Protein AF-0000000084342028 (afdb_homodimer)

Sequence (292 aa):
MRRVVVAVDGSGKSYVFSDEKIPETGLLFRADPERIRAWLDAIDPADVYRPAQPPEGGALWYLSELPPGKGMTATSVADGMDERGFHVTKTTDFIYILSGRVLLDLDRDTVELAAGDAVVLQAANHAWRNPTTEPARFLDLLMSNAMRRVVVAVDGSGKSYVFSDEKIPETGLLFRADPERIRAWLDAIDPADVYRPAQPPEGGALWYLSELPPGKGMTATSVADGMDERGFHVTKTTDFIYILSGRVLLDLDRDTVELAAGDAVVLQAANHAWRNPTTEPARFLDLLMSNA

Structure (mmCIF, N/CA/C/O backbone):
data_AF-0000000084342028-model_v1
#
loop_
_entity.id
_entity.type
_entity.pdbx_description
1 polymer 'Cupin domain-containing protein'
#
loop_
_atom_site.group_PDB
_atom_site.id
_atom_site.type_symbol
_atom_site.label_atom_id
_atom_site.label_alt_id
_atom_site.label_comp_id
_atom_site.label_asym_id
_atom_site.label_entity_id
_atom_site.label_seq_id
_atom_site.pdbx_PDB_ins_code
_atom_site.Cartn_x
_atom_site.Cartn_y
_atom_site.Cartn_z
_atom_site.occupancy
_atom_site.B_iso_or_equiv
_atom_site.auth_seq_id
_atom_site.auth_comp_id
_atom_site.auth_asym_id
_atom_site.auth_atom_id
_atom_site.pdbx_PDB_model_num
ATOM 1 N N . MET A 1 1 ? 9.25 8.984 -11.5 1 97.56 1 MET A N 1
ATOM 2 C CA . MET A 1 1 ? 8.109 9.578 -10.797 1 97.56 1 MET A CA 1
ATOM 3 C C . MET A 1 1 ? 8.578 10.367 -9.578 1 97.56 1 MET A C 1
ATOM 5 O O . MET A 1 1 ? 9.75 10.312 -9.211 1 97.56 1 MET A O 1
ATOM 9 N N . ARG A 1 2 ? 7.66 11.141 -9 1 98.81 2 ARG A N 1
ATOM 10 C CA . ARG A 1 2 ? 7.977 11.922 -7.805 1 98.81 2 ARG A CA 1
ATOM 11 C C . ARG A 1 2 ? 7.664 11.141 -6.535 1 98.81 2 ARG A C 1
ATOM 13 O O . ARG A 1 2 ? 6.59 10.547 -6.414 1 98.81 2 ARG A O 1
ATOM 20 N N . ARG A 1 3 ? 8.586 11.086 -5.59 1 98.88 3 ARG A N 1
ATOM 21 C CA . ARG A 1 3 ? 8.359 10.531 -4.258 1 98.88 3 ARG A CA 1
ATOM 22 C C . ARG A 1 3 ? 8.672 11.555 -3.178 1 98.88 3 ARG A C 1
ATOM 24 O O . ARG A 1 3 ? 9.734 12.188 -3.201 1 98.88 3 ARG A O 1
ATOM 31 N N . VAL A 1 4 ? 7.82 11.688 -2.26 1 98.94 4 VAL A N 1
ATOM 32 C CA . VAL A 1 4 ? 8 12.523 -1.075 1 98.94 4 VAL A CA 1
ATOM 33 C C . VAL A 1 4 ? 8.039 11.641 0.172 1 98.94 4 VAL A C 1
ATOM 35 O O . VAL A 1 4 ? 7.152 10.812 0.387 1 98.94 4 VAL A O 1
ATOM 38 N N . VAL A 1 5 ? 9.102 11.797 0.955 1 98.44 5 VAL A N 1
ATOM 39 C CA . VAL A 1 5 ? 9.203 11.109 2.236 1 98.44 5 VAL A CA 1
ATOM 40 C C . VAL A 1 5 ? 9.109 12.117 3.377 1 98.44 5 VAL A C 1
ATOM 42 O O . VAL A 1 5 ? 9.844 13.109 3.393 1 98.44 5 VAL A O 1
ATOM 45 N N . VAL A 1 6 ? 8.195 11.828 4.266 1 98 6 VAL A N 1
ATOM 46 C CA . VAL A 1 6 ? 7.949 12.711 5.402 1 98 6 VAL A CA 1
ATOM 47 C C . VAL A 1 6 ? 8.461 12.055 6.684 1 98 6 VAL A C 1
ATOM 49 O O . VAL A 1 6 ? 8.258 10.859 6.898 1 98 6 VAL A O 1
ATOM 52 N N . ALA A 1 7 ? 9.172 12.82 7.449 1 95.38 7 ALA A N 1
ATOM 53 C CA . ALA A 1 7 ? 9.672 12.367 8.742 1 95.38 7 ALA A CA 1
ATOM 54 C C . ALA A 1 7 ? 9.336 13.375 9.844 1 95.38 7 ALA A C 1
ATOM 56 O O . ALA A 1 7 ? 8.57 14.312 9.625 1 95.38 7 ALA A O 1
ATOM 57 N N . VAL A 1 8 ? 9.781 13.055 11.031 1 95 8 VAL A N 1
ATOM 58 C CA . VAL A 1 8 ? 9.594 13.922 12.195 1 95 8 VAL A CA 1
ATOM 59 C C . VAL A 1 8 ? 10.945 14.398 12.711 1 95 8 VAL A C 1
ATOM 61 O O . VAL A 1 8 ? 11.898 13.625 12.797 1 95 8 VAL A O 1
ATOM 64 N N . ASP A 1 9 ? 11.039 15.703 13.07 1 92.88 9 ASP A N 1
ATOM 65 C CA . ASP A 1 9 ? 12.328 16.234 13.516 1 92.88 9 ASP A CA 1
ATOM 66 C C . ASP A 1 9 ? 12.492 16.094 15.023 1 92.88 9 ASP A C 1
ATOM 68 O O . ASP A 1 9 ? 11.656 15.461 15.688 1 92.88 9 ASP A O 1
ATOM 72 N N . GLY A 1 10 ? 13.602 16.562 15.578 1 89.88 10 GLY A N 1
ATOM 73 C CA . GLY A 1 10 ? 13.938 16.391 16.984 1 89.88 10 GLY A CA 1
ATOM 74 C C . GLY A 1 10 ? 12.922 17.031 17.906 1 89.88 10 GLY A C 1
ATOM 75 O O . GLY A 1 10 ? 12.867 16.703 19.094 1 89.88 10 GLY A O 1
ATOM 76 N N . SER A 1 11 ? 12.055 17.938 17.453 1 92.38 11 SER A N 1
ATOM 77 C CA . SER A 1 11 ? 11.039 18.625 18.25 1 92.38 11 SER A CA 1
ATOM 78 C C . SER A 1 11 ? 9.672 17.984 18.062 1 92.38 11 SER A C 1
ATOM 80 O O . SER A 1 11 ? 8.664 18.5 18.547 1 92.38 11 SER A O 1
ATOM 82 N N . GLY A 1 12 ? 9.594 16.891 17.25 1 91.62 12 GLY A N 1
ATOM 83 C CA . GLY A 1 12 ? 8.344 16.172 17.031 1 91.62 12 GLY A CA 1
ATOM 84 C C . GLY A 1 12 ? 7.504 16.75 15.914 1 91.62 12 GLY A C 1
ATOM 85 O O . GLY A 1 12 ? 6.309 16.469 15.812 1 91.62 12 GLY A O 1
ATOM 86 N N . LYS A 1 13 ? 8.141 17.609 15.109 1 95.5 13 LYS A N 1
ATOM 87 C CA . LYS A 1 13 ? 7.406 18.281 14.039 1 95.5 13 LYS A CA 1
ATOM 88 C C . LYS A 1 13 ? 7.621 17.562 12.703 1 95.5 13 LYS A C 1
ATOM 90 O O . LYS A 1 13 ? 8.758 17.266 12.328 1 95.5 13 LYS A O 1
ATOM 95 N N . SER A 1 14 ? 6.488 17.25 11.992 1 97.25 14 SER A N 1
ATOM 96 C CA . SER A 1 14 ? 6.574 16.594 10.688 1 97.25 14 SER A CA 1
ATOM 97 C C . SER A 1 14 ? 7.129 17.562 9.633 1 97.25 14 SER A C 1
ATOM 99 O O . SER A 1 14 ? 6.828 18.75 9.656 1 97.25 14 SER A O 1
ATOM 101 N N . TYR A 1 15 ? 7.941 16.984 8.719 1 97.62 15 TYR A N 1
ATOM 102 C CA . TYR A 1 15 ? 8.562 17.766 7.656 1 97.62 15 TYR A CA 1
ATOM 103 C C . TYR A 1 15 ? 8.914 16.891 6.461 1 97.62 15 TYR A C 1
ATOM 105 O O . TYR A 1 15 ? 8.922 15.664 6.559 1 97.62 15 TYR A O 1
ATOM 113 N N . VAL A 1 16 ? 9.172 17.531 5.301 1 98.62 16 VAL A N 1
ATOM 114 C CA . VAL A 1 16 ? 9.609 16.812 4.109 1 98.62 16 VAL A CA 1
ATOM 115 C C . VAL A 1 16 ? 11.07 16.406 4.266 1 98.62 16 VAL A C 1
ATOM 117 O O . VAL A 1 16 ? 11.977 17.25 4.207 1 98.62 16 VAL A O 1
ATOM 120 N N . PHE A 1 17 ? 11.32 15.172 4.492 1 97.31 17 PHE A N 1
ATOM 121 C CA . PHE A 1 17 ? 12.664 14.633 4.621 1 97.31 17 PHE A CA 1
ATOM 122 C C . PHE A 1 17 ? 13.336 14.516 3.258 1 97.31 17 PHE A C 1
ATOM 124 O O . PHE A 1 17 ? 14.523 14.812 3.115 1 97.31 17 PHE A O 1
ATOM 131 N N . SER A 1 18 ? 12.617 14.117 2.268 1 98.25 18 SER A N 1
ATOM 132 C CA . SER A 1 18 ? 13.086 14.055 0.888 1 98.25 18 SER A CA 1
ATOM 133 C C . SER A 1 18 ? 11.945 14.289 -0.098 1 98.25 18 SER A C 1
ATOM 135 O O . SER A 1 18 ? 10.805 13.891 0.155 1 98.25 18 SER A O 1
ATOM 137 N N . ASP A 1 19 ? 12.148 14.922 -1.121 1 98.69 19 ASP A N 1
ATOM 138 C CA . ASP A 1 19 ? 11.297 15.172 -2.279 1 98.69 19 ASP A CA 1
ATOM 139 C C . ASP A 1 19 ? 12.086 15.039 -3.58 1 98.69 19 ASP A C 1
ATOM 141 O O . ASP A 1 19 ? 12.789 15.969 -3.98 1 98.69 19 ASP A O 1
ATOM 145 N N . GLU A 1 20 ? 11.938 13.875 -4.254 1 98.5 20 GLU A N 1
ATOM 146 C CA . GLU A 1 20 ? 12.875 13.594 -5.34 1 98.5 20 GLU A CA 1
ATOM 147 C C . GLU A 1 20 ? 12.188 12.844 -6.477 1 98.5 20 GLU A C 1
ATOM 149 O O . GLU A 1 20 ? 11.141 12.227 -6.277 1 98.5 20 GLU A O 1
ATOM 154 N N . LYS A 1 21 ? 12.836 12.977 -7.676 1 98.38 21 LYS A N 1
ATOM 155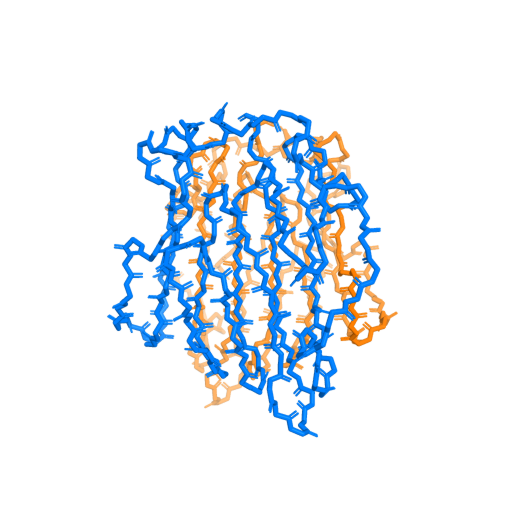 C CA . LYS A 1 21 ? 12.453 12.133 -8.805 1 98.38 21 LYS A CA 1
ATOM 156 C C . LYS A 1 21 ? 13.125 10.766 -8.711 1 98.38 21 LYS A C 1
ATOM 158 O O . LYS A 1 21 ? 14.328 10.672 -8.469 1 98.38 21 LYS A O 1
ATOM 163 N N . ILE A 1 22 ? 12.32 9.766 -8.828 1 98.38 22 ILE A N 1
ATOM 164 C CA . ILE A 1 22 ? 12.82 8.391 -8.867 1 98.38 22 ILE A CA 1
ATOM 165 C C . ILE A 1 22 ? 12.367 7.719 -10.156 1 98.38 22 ILE A C 1
ATOM 167 O O . ILE A 1 22 ? 11.609 8.297 -10.938 1 98.38 22 ILE A O 1
ATOM 171 N N . PRO A 1 23 ? 12.938 6.555 -10.461 1 98 23 PRO A N 1
ATOM 172 C CA . PRO A 1 23 ? 12.461 5.863 -11.664 1 98 23 PRO A CA 1
ATOM 173 C C . PRO A 1 23 ? 10.953 5.648 -11.664 1 98 23 PRO A C 1
ATOM 175 O O . PRO A 1 23 ? 10.344 5.508 -10.602 1 98 23 PRO A O 1
ATOM 178 N N . GLU A 1 24 ? 10.352 5.543 -12.812 1 97.56 24 GLU A N 1
ATOM 179 C CA . GLU A 1 24 ? 8.906 5.469 -12.969 1 97.56 24 GLU A CA 1
ATOM 180 C C . GLU A 1 24 ? 8.367 4.129 -12.469 1 97.56 24 GLU A C 1
ATOM 182 O O . GLU A 1 24 ? 7.168 3.992 -12.211 1 97.56 24 GLU A O 1
ATOM 187 N N . THR A 1 25 ? 9.227 3.131 -12.508 1 98.12 25 THR A N 1
ATOM 188 C CA . THR A 1 25 ? 8.883 1.816 -11.969 1 98.12 25 THR A CA 1
ATOM 189 C C . THR A 1 25 ? 10.016 1.28 -11.102 1 98.12 25 THR A C 1
ATOM 191 O O . THR A 1 25 ? 11.141 1.795 -11.148 1 98.12 25 THR A O 1
ATOM 194 N N . GLY A 1 26 ? 9.68 0.312 -10.305 1 98 26 GLY A N 1
ATOM 195 C CA . GLY A 1 26 ? 10.656 -0.258 -9.391 1 98 26 GLY A CA 1
ATOM 196 C C . GLY A 1 26 ? 10.352 0.025 -7.934 1 98 26 GLY A C 1
ATOM 197 O O . GLY A 1 26 ? 9.188 0.217 -7.566 1 98 26 GLY A O 1
ATOM 198 N N . LEU A 1 27 ? 11.43 -0.07 -7.137 1 98.19 27 LEU A N 1
ATOM 199 C CA . LEU A 1 27 ? 11.281 0.112 -5.699 1 98.19 27 LEU A CA 1
ATOM 200 C C . LEU A 1 27 ? 10.961 1.565 -5.363 1 98.19 27 LEU A C 1
ATOM 202 O O . LEU A 1 27 ? 11.719 2.469 -5.727 1 98.19 27 LEU A O 1
ATOM 206 N N . LEU A 1 28 ? 9.867 1.776 -4.66 1 98.56 28 LEU A N 1
ATOM 207 C CA . LEU A 1 28 ? 9.484 3.111 -4.215 1 98.56 28 LEU A CA 1
ATOM 208 C C . LEU A 1 28 ? 10.055 3.408 -2.832 1 98.56 28 LEU A C 1
ATOM 210 O O . LEU A 1 28 ? 10.531 4.516 -2.574 1 98.56 28 LEU A O 1
ATOM 214 N N . PHE A 1 29 ? 10.023 2.398 -1.986 1 97.94 29 PHE A N 1
ATOM 215 C CA . PHE A 1 29 ? 10.461 2.635 -0.616 1 97.94 29 PHE A CA 1
ATOM 216 C C . PHE A 1 29 ? 10.68 1.317 0.12 1 97.94 29 PHE A C 1
ATOM 218 O O . PHE A 1 29 ? 9.914 0.366 -0.065 1 97.94 29 PHE A O 1
ATOM 225 N N . ARG A 1 30 ? 11.664 1.247 0.892 1 97.12 30 ARG A N 1
ATOM 226 C CA . ARG A 1 30 ? 11.922 0.171 1.844 1 97.12 30 ARG A CA 1
ATOM 227 C C . ARG A 1 30 ? 11.727 0.651 3.277 1 97.12 30 ARG A C 1
ATOM 229 O O . ARG A 1 30 ? 12.453 1.52 3.754 1 97.12 30 ARG A O 1
ATOM 236 N N . ALA A 1 31 ? 10.727 0.06 3.922 1 95.31 31 ALA A N 1
ATOM 237 C CA . ALA A 1 31 ? 10.5 0.39 5.328 1 95.31 31 ALA A CA 1
ATOM 238 C C . ALA A 1 31 ? 11.305 -0.524 6.246 1 95.31 31 ALA A C 1
ATOM 240 O O . ALA A 1 31 ? 11.062 -1.732 6.293 1 95.31 31 ALA A O 1
ATOM 241 N N . ASP A 1 32 ? 12.188 0.082 6.914 1 90.19 32 ASP A N 1
ATOM 242 C CA . ASP A 1 32 ? 12.977 -0.616 7.922 1 90.19 32 ASP A CA 1
ATOM 243 C C . ASP A 1 32 ? 12.461 -0.32 9.328 1 90.19 32 ASP A C 1
ATOM 245 O O . ASP A 1 32 ? 12.578 0.808 9.812 1 90.19 32 ASP A O 1
ATOM 249 N N . PRO A 1 33 ? 11.961 -1.396 9.938 1 86.25 33 PRO A N 1
ATOM 250 C CA . PRO A 1 33 ? 11.32 -1.164 11.234 1 86.25 33 PRO A CA 1
ATOM 251 C C . PRO A 1 33 ? 12.273 -0.527 12.25 1 86.25 33 PRO A C 1
ATOM 253 O O . PRO A 1 33 ? 11.844 0.281 13.078 1 86.25 33 PRO A O 1
ATOM 256 N N . GLU A 1 34 ? 13.469 -0.861 12.227 1 88.25 34 GLU A N 1
ATOM 257 C CA . GLU A 1 34 ? 14.422 -0.292 13.18 1 88.25 34 GLU A CA 1
ATOM 258 C C . GLU A 1 34 ? 14.633 1.196 12.914 1 88.25 34 GLU A C 1
ATOM 260 O O . GLU A 1 34 ? 14.781 1.981 13.852 1 88.25 34 GLU A O 1
ATOM 265 N N . ARG A 1 35 ? 14.578 1.572 11.688 1 86.62 35 ARG A N 1
ATOM 266 C CA . ARG A 1 35 ? 14.867 2.955 11.32 1 86.62 35 ARG A CA 1
ATOM 267 C C . ARG A 1 35 ? 13.695 3.867 11.664 1 86.62 35 ARG A C 1
ATOM 269 O O . ARG A 1 35 ? 13.891 5.047 11.969 1 86.62 35 ARG A O 1
ATOM 276 N N . ILE A 1 36 ? 12.523 3.264 11.672 1 86.75 36 ILE A N 1
ATOM 277 C CA . ILE A 1 36 ? 11.359 4.133 11.812 1 86.75 36 ILE A CA 1
ATOM 278 C C . ILE A 1 36 ? 10.82 4.047 13.242 1 86.75 36 ILE A C 1
ATOM 280 O O . ILE A 1 36 ? 9.969 4.844 13.641 1 86.75 36 ILE A O 1
ATOM 284 N N . ARG A 1 37 ? 11.406 3.146 14.023 1 87.5 37 ARG A N 1
ATOM 285 C CA . ARG A 1 37 ? 10.914 2.875 15.367 1 87.5 37 ARG A CA 1
ATOM 286 C C . ARG A 1 37 ? 10.977 4.125 16.234 1 87.5 37 ARG A C 1
ATOM 288 O O . ARG A 1 37 ? 10.055 4.414 17 1 87.5 37 ARG A O 1
ATOM 295 N N . ALA A 1 38 ? 12.039 4.812 16.062 1 85.62 38 ALA A N 1
ATOM 296 C CA . ALA A 1 38 ? 12.211 6.004 16.891 1 85.62 38 ALA A CA 1
ATOM 297 C C . ALA A 1 38 ? 11.102 7.02 16.625 1 85.62 38 ALA A C 1
ATOM 299 O O . ALA A 1 38 ? 10.609 7.672 17.547 1 85.62 38 ALA A O 1
ATOM 300 N N . TRP A 1 39 ? 10.719 7.086 15.359 1 88.75 39 TRP A N 1
ATOM 301 C CA . TRP A 1 39 ? 9.664 8.023 15 1 88.75 39 TRP A CA 1
ATOM 302 C C . TRP A 1 39 ? 8.32 7.566 15.562 1 88.75 39 TRP A C 1
ATOM 304 O O . TRP A 1 39 ? 7.566 8.375 16.109 1 88.75 39 TRP A O 1
ATOM 314 N N . LEU A 1 40 ? 8.078 6.352 15.531 1 88.88 40 LEU A N 1
ATOM 315 C CA . LEU A 1 40 ? 6.824 5.801 16.016 1 88.88 40 LEU A CA 1
ATOM 316 C C . LEU A 1 40 ? 6.73 5.926 17.531 1 88.88 40 LEU A C 1
ATOM 318 O O . LEU A 1 40 ? 5.676 6.285 18.062 1 88.88 40 LEU A O 1
ATOM 322 N N . ASP A 1 41 ? 7.836 5.684 18.172 1 85.81 41 ASP A N 1
ATOM 323 C CA . ASP A 1 41 ? 7.879 5.695 19.641 1 85.81 41 ASP A CA 1
ATOM 324 C C . ASP A 1 41 ? 7.746 7.117 20.172 1 85.81 41 ASP A C 1
ATOM 326 O O . ASP A 1 41 ? 7.348 7.316 21.328 1 85.81 41 ASP A O 1
ATOM 330 N N . ALA A 1 42 ? 8.062 8.055 19.359 1 86.12 42 ALA A N 1
ATOM 331 C CA . ALA A 1 42 ? 8.055 9.445 19.797 1 86.12 42 ALA A CA 1
ATOM 332 C C . ALA A 1 42 ? 6.633 9.992 19.875 1 86.12 42 ALA A C 1
ATOM 334 O O . ALA A 1 42 ? 6.395 11.039 20.469 1 86.12 42 ALA A O 1
ATOM 335 N N . ILE A 1 43 ? 5.715 9.297 19.312 1 89.81 43 ILE A N 1
ATOM 336 C CA . ILE A 1 43 ? 4.336 9.766 19.312 1 89.81 43 ILE A CA 1
ATOM 337 C C . ILE A 1 43 ? 3.721 9.578 20.703 1 89.81 43 ILE A C 1
ATOM 339 O O . ILE A 1 43 ? 3.748 8.477 21.25 1 89.81 43 ILE A O 1
ATOM 343 N N . ASP A 1 44 ? 3.141 10.641 21.203 1 88.75 44 ASP A N 1
ATOM 344 C CA . ASP A 1 44 ? 2.342 10.539 22.422 1 88.75 44 ASP A CA 1
ATOM 345 C C . ASP A 1 44 ? 1.05 9.766 22.172 1 88.75 44 ASP A C 1
ATOM 347 O O . ASP A 1 44 ? 0.252 10.141 21.312 1 88.75 44 ASP A O 1
ATOM 351 N N . PRO A 1 45 ? 0.874 8.688 22.906 1 88.5 45 PRO A N 1
ATOM 352 C CA . PRO A 1 45 ? -0.344 7.898 22.703 1 88.5 45 PRO A CA 1
ATOM 353 C C . PRO A 1 45 ? -1.612 8.742 22.766 1 88.5 45 PRO A C 1
ATOM 355 O O . PRO A 1 45 ? -2.604 8.43 22.094 1 88.5 45 PRO A O 1
ATOM 358 N N . ALA A 1 46 ? -1.622 9.828 23.484 1 89.88 46 ALA A N 1
ATOM 359 C CA . ALA A 1 46 ? -2.791 10.688 23.641 1 89.88 46 ALA A CA 1
ATOM 360 C C . ALA A 1 46 ? -3.09 11.445 22.344 1 89.88 46 ALA A C 1
ATOM 362 O O . ALA A 1 46 ? -4.207 11.93 22.141 1 89.88 46 ALA A O 1
ATOM 363 N N . ASP A 1 47 ? -2.143 11.5 21.453 1 91.56 47 ASP A N 1
ATOM 364 C CA . ASP A 1 47 ? -2.289 12.273 20.234 1 91.56 47 ASP A CA 1
ATOM 365 C C . ASP A 1 47 ? -2.771 11.398 19.078 1 91.56 47 ASP A C 1
ATOM 367 O O . ASP A 1 47 ? -3.156 11.898 18.016 1 91.56 47 ASP A O 1
ATOM 371 N N . VAL A 1 48 ? -2.811 10.156 19.281 1 94.06 48 VAL A N 1
ATOM 372 C CA . VAL A 1 48 ? -3.078 9.203 18.203 1 94.06 48 VAL A CA 1
ATOM 373 C C . VAL A 1 48 ? -4.551 9.281 17.812 1 94.06 48 VAL A C 1
ATOM 375 O O . VAL A 1 48 ? -5.434 9.227 18.672 1 94.06 48 VAL A O 1
ATOM 378 N N . TYR A 1 49 ? -4.773 9.461 16.531 1 95.06 49 TYR A N 1
ATOM 379 C CA . TYR A 1 49 ? -6.125 9.367 15.992 1 95.06 49 TYR A CA 1
ATOM 380 C C . TYR A 1 49 ? -6.586 7.914 15.922 1 95.06 49 TYR A C 1
ATOM 382 O O . TYR A 1 49 ? -6.355 7.23 14.914 1 95.06 49 TYR A O 1
ATOM 390 N N . ARG A 1 50 ? -7.375 7.434 16.781 1 93.12 50 ARG A N 1
ATOM 391 C CA . ARG A 1 50 ? -7.656 6.027 17.047 1 93.12 50 ARG A CA 1
ATOM 392 C C . ARG A 1 50 ? -8.531 5.422 15.953 1 93.12 50 ARG A C 1
ATOM 394 O O . ARG A 1 50 ? -8.367 4.254 15.594 1 93.12 50 ARG A O 1
ATOM 401 N N . PRO A 1 51 ? -9.414 6.168 15.438 1 91.69 51 PRO A N 1
ATOM 402 C CA . PRO A 1 51 ? -10.281 5.582 14.414 1 91.69 51 PRO A CA 1
ATOM 403 C C . PRO A 1 51 ? -9.5 5.047 13.219 1 91.69 51 PRO A C 1
ATOM 405 O O . PRO A 1 51 ? -9.953 4.125 12.539 1 91.69 51 PRO A O 1
ATOM 408 N N . ALA A 1 52 ? -8.273 5.562 12.969 1 93.62 52 ALA A N 1
ATOM 409 C CA . ALA A 1 52 ? -7.48 5.148 11.812 1 93.62 52 ALA A CA 1
ATOM 410 C C . ALA A 1 52 ? -6.273 4.324 12.25 1 93.62 52 ALA A C 1
ATOM 412 O O . ALA A 1 52 ? -5.363 4.074 11.445 1 93.62 52 ALA A O 1
ATOM 413 N N . GLN A 1 53 ? -6.207 3.953 13.477 1 95.31 53 GLN A N 1
ATOM 414 C CA . GLN A 1 53 ? -5.074 3.182 13.977 1 95.31 53 GLN A CA 1
ATOM 415 C C . GLN A 1 53 ? -5.312 1.684 13.812 1 95.31 53 GLN A C 1
ATOM 417 O O . GLN A 1 53 ? -6.195 1.112 14.445 1 95.31 53 GLN A O 1
ATOM 422 N N . PRO A 1 54 ? -4.559 1 12.961 1 95.31 54 PRO A N 1
ATOM 423 C CA . PRO A 1 54 ? -4.684 -0.458 12.891 1 95.31 54 PRO A CA 1
ATOM 424 C C . PRO A 1 54 ? -4.129 -1.157 14.125 1 95.31 54 PRO A C 1
ATOM 426 O O . PRO A 1 54 ? -3.422 -0.538 14.93 1 95.31 54 PRO A O 1
ATOM 429 N N . PRO A 1 55 ? -4.531 -2.428 14.328 1 91.44 55 PRO A N 1
ATOM 430 C CA . PRO A 1 55 ? -3.848 -3.18 15.383 1 91.44 55 PRO A CA 1
ATOM 431 C C . PRO A 1 55 ? -2.346 -3.307 15.141 1 91.44 55 PRO A C 1
ATOM 433 O O . PRO A 1 55 ? -1.896 -3.254 13.992 1 91.44 55 PRO A O 1
ATOM 436 N N . GLU A 1 56 ? -1.648 -3.443 16.297 1 88.81 56 GLU A N 1
ATOM 437 C CA . GLU A 1 56 ? -0.209 -3.645 16.156 1 88.81 56 GLU A CA 1
ATOM 438 C C . GLU A 1 56 ? 0.099 -4.832 15.25 1 88.81 56 GLU A C 1
ATOM 440 O O . GLU A 1 56 ? -0.487 -5.906 15.406 1 88.81 56 GLU A O 1
ATOM 445 N N . GLY A 1 57 ? 0.946 -4.617 14.297 1 89.94 57 GLY A N 1
ATOM 446 C CA . GLY A 1 57 ? 1.284 -5.668 13.352 1 89.94 57 GLY A CA 1
ATOM 447 C C . GLY A 1 57 ? 0.309 -5.766 12.195 1 89.94 57 GLY A C 1
ATOM 448 O O . GLY A 1 57 ? 0.507 -6.566 11.273 1 89.94 57 GLY A O 1
ATOM 449 N N . GLY A 1 58 ? -0.711 -4.945 12.258 1 94 58 GLY A N 1
ATOM 450 C CA . GLY A 1 58 ? -1.728 -4.957 11.219 1 94 58 GLY A CA 1
ATOM 451 C C . GLY A 1 58 ? -1.623 -3.779 10.266 1 94 58 GLY A C 1
ATOM 452 O O . GLY A 1 58 ? -0.582 -3.123 10.195 1 94 58 GLY A O 1
ATOM 453 N N . ALA A 1 59 ? -2.641 -3.602 9.453 1 96.5 59 ALA A N 1
ATOM 454 C CA . ALA A 1 59 ? -2.697 -2.506 8.484 1 96.5 59 ALA A CA 1
ATOM 455 C C . ALA A 1 59 ? -4.141 -2.199 8.094 1 96.5 59 ALA A C 1
ATOM 457 O O . ALA A 1 59 ? -5.02 -3.055 8.211 1 96.5 59 ALA A O 1
ATOM 458 N N . LEU A 1 60 ? -4.352 -1.043 7.723 1 97.75 60 LEU A N 1
ATOM 459 C CA . LEU A 1 60 ? -5.578 -0.609 7.062 1 97.75 60 LEU A CA 1
ATOM 460 C C . LEU A 1 60 ? -5.281 -0.077 5.664 1 97.75 60 LEU A C 1
ATOM 462 O O . LEU A 1 60 ? -4.41 0.778 5.492 1 97.75 60 LEU A O 1
ATOM 466 N N . TRP A 1 61 ? -5.93 -0.627 4.676 1 98.62 61 TRP A N 1
ATOM 467 C CA . TRP A 1 61 ? -5.738 -0.25 3.277 1 98.62 61 TRP A CA 1
ATOM 468 C C . TRP A 1 61 ? -6.992 0.415 2.719 1 98.62 61 TRP A C 1
ATOM 470 O O . TRP A 1 61 ? -8.078 -0.167 2.752 1 98.62 61 TRP A O 1
ATOM 480 N N . TYR A 1 62 ? -6.836 1.663 2.203 1 98.75 62 TYR A N 1
ATOM 481 C CA . TYR A 1 62 ? -7.977 2.445 1.734 1 98.75 62 TYR A CA 1
ATOM 482 C C . TYR A 1 62 ? -7.754 2.926 0.304 1 98.75 62 TYR A C 1
ATOM 484 O O . TYR A 1 62 ? -6.617 3.111 -0.127 1 98.75 62 TYR A O 1
ATOM 492 N N . LEU A 1 63 ? -8.82 3.043 -0.443 1 98.81 63 LEU A N 1
ATOM 493 C CA . LEU A 1 63 ? -8.906 4.035 -1.51 1 98.81 63 LEU A CA 1
ATOM 494 C C . LEU A 1 63 ? -9.719 5.246 -1.06 1 98.81 63 LEU A C 1
ATOM 496 O O . LEU A 1 63 ? -10.945 5.18 -0.984 1 98.81 63 LEU A O 1
ATOM 500 N N . SER A 1 64 ? -9.039 6.336 -0.841 1 98.25 64 SER A N 1
ATOM 501 C CA . SER A 1 64 ? -9.648 7.531 -0.266 1 98.25 64 SER A CA 1
ATOM 502 C C . SER A 1 64 ? -10.055 8.523 -1.352 1 98.25 64 SER A C 1
ATOM 504 O O . SER A 1 64 ? -9.367 8.656 -2.365 1 98.25 64 SER A O 1
ATOM 506 N N . GLU A 1 65 ? -11.133 9.156 -1.132 1 98.19 65 GLU A N 1
ATOM 507 C CA . GLU A 1 65 ? -11.562 10.266 -1.981 1 98.19 65 GLU A CA 1
ATOM 508 C C . GLU A 1 65 ? -11.703 11.555 -1.177 1 98.19 65 GLU A C 1
ATOM 510 O O . GLU A 1 65 ? -12.406 11.578 -0.161 1 98.19 65 GLU A O 1
ATOM 515 N N . LEU A 1 66 ? -11.008 12.555 -1.578 1 97.44 66 LEU A N 1
ATOM 516 C CA . LEU A 1 66 ? -11.18 13.898 -1.039 1 97.44 66 LEU A CA 1
ATOM 517 C C . LEU A 1 66 ? -12.109 14.719 -1.925 1 97.44 66 LEU A C 1
ATOM 519 O O . LEU A 1 66 ? -11.789 15.008 -3.08 1 97.44 66 LEU A O 1
ATOM 523 N N . PRO A 1 67 ? -13.281 15.117 -1.36 1 97.19 67 PRO A N 1
ATOM 524 C CA . PRO A 1 67 ? -14.164 15.938 -2.182 1 97.19 67 PRO A CA 1
ATOM 525 C C . PRO A 1 67 ? -13.594 17.328 -2.459 1 97.19 67 PRO A C 1
ATOM 527 O O . PRO A 1 67 ? -12.672 17.766 -1.766 1 97.19 67 PRO A O 1
ATOM 530 N N . PRO A 1 68 ? -14.156 17.969 -3.553 1 97.25 68 PRO A N 1
ATOM 531 C CA . PRO A 1 68 ? -13.734 19.344 -3.82 1 97.25 68 PRO A CA 1
ATOM 532 C C . PRO A 1 68 ? -13.867 20.25 -2.6 1 97.25 68 PRO A C 1
ATOM 534 O O . PRO A 1 68 ? -14.875 20.188 -1.894 1 97.25 68 PRO A O 1
ATOM 537 N N . GLY A 1 69 ? -12.828 20.984 -2.305 1 94.88 69 GLY A N 1
ATOM 538 C CA . GLY A 1 69 ? -12.867 21.969 -1.226 1 94.88 69 GLY A CA 1
ATOM 539 C C . GLY A 1 69 ? -12.578 21.359 0.134 1 94.88 69 GLY A C 1
ATOM 540 O O . GLY A 1 69 ? -12.531 22.062 1.14 1 94.88 69 GLY A O 1
ATOM 541 N N . LYS A 1 70 ? -12.352 20.109 0.192 1 91.75 70 LYS A N 1
ATOM 542 C CA . LYS A 1 70 ? -12.07 19.484 1.478 1 91.75 70 LYS A CA 1
ATOM 543 C C . LYS A 1 70 ? -10.922 20.188 2.195 1 91.75 70 LYS A C 1
ATOM 545 O O . LYS A 1 70 ? -9.891 20.484 1.586 1 91.75 70 LYS A O 1
ATOM 550 N N . GLY A 1 71 ? -11.164 20.391 3.498 1 87.12 71 GLY A N 1
ATOM 551 C CA . GLY A 1 71 ? -10.125 20.938 4.355 1 87.12 71 GLY A CA 1
ATOM 552 C C . GLY A 1 71 ? -9.883 22.422 4.109 1 87.12 71 GLY A C 1
ATOM 553 O O . GLY A 1 71 ? -8.977 23.016 4.699 1 87.12 71 GLY A O 1
ATOM 554 N N . MET A 1 72 ? -10.586 22.938 3.189 1 83.81 72 MET A N 1
ATOM 555 C CA . MET A 1 72 ? -10.359 24.344 2.863 1 83.81 72 MET A CA 1
ATOM 556 C C . MET A 1 72 ? -11.086 25.266 3.852 1 83.81 72 MET A C 1
ATOM 558 O O . MET A 1 72 ? -10.812 26.453 3.908 1 83.81 72 MET A O 1
ATOM 562 N N . THR A 1 73 ? -11.906 24.594 4.605 1 79.69 73 THR A N 1
ATOM 563 C CA . THR A 1 73 ? -12.578 25.297 5.695 1 79.69 73 THR A CA 1
ATOM 564 C C . THR A 1 73 ? -12.508 24.469 6.984 1 79.69 73 THR A C 1
ATOM 566 O O . THR A 1 73 ? -12.305 23.266 6.941 1 79.69 73 THR A O 1
ATOM 569 N N . ALA A 1 74 ? -12.508 25.203 8.039 1 75.88 74 ALA A N 1
ATOM 570 C CA . ALA A 1 74 ? -12.445 24.531 9.336 1 75.88 74 ALA A CA 1
ATOM 571 C C . ALA A 1 74 ? -13.648 23.609 9.531 1 75.88 74 ALA A C 1
ATOM 573 O O . ALA A 1 74 ? -14.766 23.969 9.141 1 75.88 74 ALA A O 1
ATOM 574 N N . THR A 1 75 ? -13.352 22.359 9.906 1 68.12 75 THR A N 1
ATOM 575 C CA . THR A 1 75 ? -14.414 21.422 10.258 1 68.12 75 THR A CA 1
ATOM 576 C C . THR A 1 75 ? -14.352 21.078 11.742 1 68.12 75 THR A C 1
ATOM 578 O O . THR A 1 75 ? -13.492 21.578 12.469 1 68.12 75 THR A O 1
ATOM 581 N N . SER A 1 76 ? -15.281 20.141 12.141 1 68.31 76 SER A N 1
ATOM 582 C CA . SER A 1 76 ? -15.406 19.734 13.539 1 68.31 76 SER A CA 1
ATOM 583 C C . SER A 1 76 ? -14.203 18.906 13.984 1 68.31 76 SER A C 1
ATOM 585 O O . SER A 1 76 ? -13.664 18.125 13.195 1 68.31 76 SER A O 1
ATOM 587 N N . VAL A 1 77 ? -13.711 19.172 15.188 1 76.5 77 VAL A N 1
ATOM 588 C CA . VAL A 1 77 ? -12.602 18.516 15.859 1 76.5 77 VAL A CA 1
ATOM 589 C C . VAL A 1 77 ? -13.047 17.156 16.375 1 76.5 77 VAL A C 1
ATOM 591 O O . VAL A 1 77 ? -14.195 16.984 16.812 1 76.5 77 VAL A O 1
ATOM 594 N N . ALA A 1 78 ? -12.25 16.234 16.156 1 79.25 78 ALA A N 1
ATOM 595 C CA . ALA A 1 78 ? -12.414 14.914 16.766 1 79.25 78 ALA A CA 1
ATOM 596 C C . ALA A 1 78 ? -11.219 14.57 17.656 1 79.25 78 ALA A C 1
ATOM 598 O O . ALA A 1 78 ? -10.18 15.219 17.578 1 79.25 78 ALA A O 1
ATOM 599 N N . ASP A 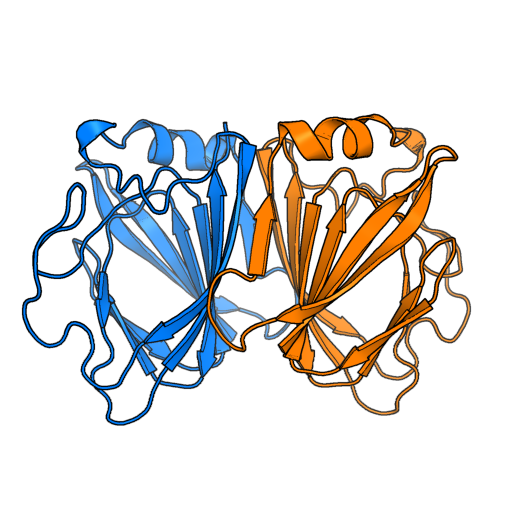1 79 ? -11.461 13.586 18.5 1 81.31 79 ASP A N 1
ATOM 600 C CA . ASP A 1 79 ? -10.328 13.141 19.312 1 81.31 79 ASP A CA 1
ATOM 601 C C . ASP A 1 79 ? -9.156 12.719 18.422 1 81.31 79 ASP A C 1
ATOM 603 O O . ASP A 1 79 ? -9.32 11.898 17.516 1 81.31 79 ASP A O 1
ATOM 607 N N . GLY A 1 80 ? -7.992 13.391 18.594 1 83.81 80 GLY A N 1
ATOM 608 C CA . GLY A 1 80 ? -6.789 13.062 17.844 1 83.81 80 GLY A CA 1
ATOM 609 C C . GLY A 1 80 ? -6.715 13.766 16.5 1 83.81 80 GLY A C 1
ATOM 610 O O . GLY A 1 80 ? -5.828 13.484 15.695 1 83.81 80 GLY A O 1
ATOM 611 N N . MET A 1 81 ? -7.703 14.555 16.234 1 87.31 81 MET A N 1
ATOM 612 C CA . MET A 1 81 ? -7.699 15.367 15.023 1 87.31 81 MET A CA 1
ATOM 613 C C . MET A 1 81 ? -8.156 16.797 15.32 1 87.31 81 MET A C 1
ATOM 615 O O . MET A 1 81 ? -9.18 17 15.961 1 87.31 81 MET A O 1
ATOM 619 N N . ASP A 1 82 ? -7.484 17.781 14.836 1 89.69 82 ASP A N 1
ATOM 620 C CA . ASP A 1 82 ? -7.84 19.172 15.141 1 89.69 82 ASP A CA 1
ATOM 621 C C . ASP A 1 82 ? -8.719 19.766 14.047 1 89.69 82 ASP A C 1
ATOM 623 O O . ASP A 1 82 ? -9.148 19.062 13.133 1 89.69 82 ASP A O 1
ATOM 627 N N . GLU A 1 83 ? -9.047 20.984 14.164 1 88.12 83 GLU A N 1
ATOM 628 C CA . GLU A 1 83 ? -10.008 21.641 13.289 1 88.12 83 GLU A CA 1
ATOM 629 C C . GLU A 1 83 ? -9.477 21.734 11.859 1 88.12 83 GLU A C 1
ATOM 631 O O . GLU A 1 83 ? -10.242 21.953 10.922 1 88.12 83 GLU A O 1
ATOM 636 N N . ARG A 1 84 ? -8.25 21.688 11.703 1 90.75 84 ARG A N 1
ATOM 637 C CA . ARG A 1 84 ? -7.637 21.75 10.375 1 90.75 84 ARG A CA 1
ATOM 638 C C . ARG A 1 84 ? -7.473 20.359 9.773 1 90.75 84 ARG A C 1
ATOM 640 O O . ARG A 1 84 ? -7.02 20.219 8.641 1 90.75 84 ARG A O 1
ATOM 647 N N . GLY A 1 85 ? -7.805 19.344 10.578 1 92.75 85 GLY A N 1
ATOM 648 C CA . GLY A 1 85 ? -7.746 17.969 10.094 1 92.75 85 GLY A CA 1
ATOM 649 C C . GLY A 1 85 ? -6.43 17.281 10.398 1 92.75 85 GLY A C 1
ATOM 650 O O . GLY A 1 85 ? -6.176 16.172 9.922 1 92.75 85 GLY A O 1
ATOM 651 N N . PHE A 1 86 ? -5.555 17.984 11.102 1 95.44 86 PHE A N 1
ATOM 652 C CA . PHE A 1 86 ? -4.273 17.391 11.453 1 95.44 86 PHE A CA 1
ATOM 653 C C . PHE A 1 86 ? -4.465 16.188 12.383 1 95.44 86 PHE A C 1
ATOM 655 O O . PHE A 1 86 ? -5.207 16.281 13.367 1 95.44 86 PHE A O 1
ATOM 662 N N . HIS A 1 87 ? -3.801 15.117 12.094 1 95.88 87 HIS A N 1
ATOM 663 C CA . HIS A 1 87 ? -3.832 13.914 12.914 1 95.88 87 HIS A CA 1
ATOM 664 C C . HIS A 1 87 ? -2.561 13.094 12.734 1 95.88 87 HIS A C 1
ATOM 666 O O . HIS A 1 87 ? -1.84 13.266 11.75 1 95.88 87 HIS A O 1
ATOM 672 N N . VAL A 1 88 ? -2.336 12.234 13.719 1 96 88 VAL A N 1
ATOM 673 C CA . VAL A 1 88 ? -1.193 11.328 13.664 1 96 88 VAL A CA 1
ATOM 674 C C . VAL A 1 88 ? -1.617 9.93 14.117 1 96 88 VAL A C 1
ATO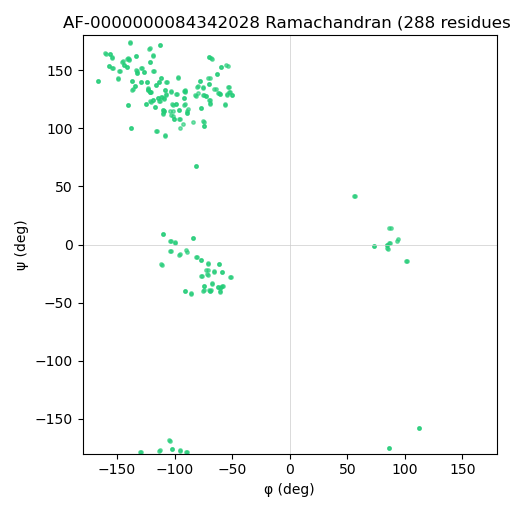M 676 O O . VAL A 1 88 ? -2.521 9.789 14.945 1 96 88 VAL A O 1
ATOM 679 N N . THR A 1 89 ? -1.125 8.961 13.469 1 95.56 89 THR A N 1
ATOM 680 C CA . THR A 1 89 ? -1.225 7.559 13.867 1 95.56 89 THR A CA 1
ATOM 681 C C . THR A 1 89 ? 0.162 6.949 14.047 1 95.56 89 THR A C 1
ATOM 683 O O . THR A 1 89 ? 1.147 7.465 13.516 1 95.56 89 THR A O 1
ATOM 686 N N . LYS A 1 90 ? 0.222 5.879 14.844 1 94.12 90 LYS A N 1
ATOM 687 C CA . LYS A 1 90 ? 1.475 5.141 14.977 1 94.12 90 LYS A CA 1
ATOM 688 C C . LYS A 1 90 ? 1.67 4.176 13.812 1 94.12 90 LYS A C 1
ATOM 690 O O . LYS A 1 90 ? 1.681 2.959 14 1 94.12 90 LYS A O 1
ATOM 695 N N . THR A 1 91 ? 1.876 4.777 12.656 1 95.62 91 THR A N 1
ATOM 696 C CA . THR A 1 91 ? 1.949 3.992 11.43 1 95.62 91 THR A CA 1
ATOM 697 C C . THR A 1 91 ? 2.975 4.586 10.469 1 95.62 91 THR A C 1
ATOM 699 O O . THR A 1 91 ? 3.354 5.75 10.602 1 95.62 91 THR A O 1
ATOM 702 N N . THR A 1 92 ? 3.504 3.746 9.617 1 96.19 92 THR A N 1
ATOM 703 C CA . THR A 1 92 ? 4.055 4.176 8.328 1 96.19 92 THR A CA 1
ATOM 704 C C . THR A 1 92 ? 2.988 4.113 7.238 1 96.19 92 THR A C 1
ATOM 706 O O . THR A 1 92 ? 2.383 3.064 7.016 1 96.19 92 THR A O 1
ATOM 709 N N . ASP A 1 93 ? 2.697 5.262 6.602 1 98 93 ASP A N 1
ATOM 710 C CA . ASP A 1 93 ? 1.668 5.332 5.566 1 98 93 ASP A CA 1
ATOM 711 C C . ASP A 1 93 ? 2.291 5.383 4.172 1 98 93 ASP A C 1
ATOM 713 O O . ASP A 1 93 ? 3.223 6.152 3.932 1 98 93 ASP A O 1
ATOM 717 N N . PHE A 1 94 ? 1.804 4.57 3.297 1 98.75 94 PHE A N 1
ATOM 718 C CA . PHE A 1 94 ? 2.188 4.539 1.891 1 98.75 94 PHE A CA 1
ATOM 719 C C . PHE A 1 94 ? 1.051 5.043 1.01 1 98.75 94 PHE A C 1
ATOM 721 O O . PHE A 1 94 ? 0.001 4.406 0.914 1 98.75 94 PHE A O 1
ATOM 728 N N . ILE A 1 95 ? 1.276 6.195 0.385 1 98.94 95 ILE A N 1
ATOM 729 C CA . ILE A 1 95 ? 0.2 6.871 -0.33 1 98.94 95 ILE A CA 1
ATOM 730 C C . ILE A 1 95 ? 0.584 7.047 -1.798 1 98.94 95 ILE A C 1
ATOM 732 O O . ILE A 1 95 ? 1.712 7.438 -2.109 1 98.94 95 ILE A O 1
ATOM 736 N N . TYR A 1 96 ? -0.268 6.703 -2.686 1 98.94 96 TYR A N 1
ATOM 737 C CA . TYR A 1 96 ? -0.118 6.938 -4.117 1 98.94 96 TYR A CA 1
ATOM 738 C C . TYR A 1 96 ? -1.312 7.703 -4.672 1 98.94 96 TYR A C 1
ATOM 740 O O . TYR A 1 96 ? -2.449 7.23 -4.602 1 98.94 96 TYR A O 1
ATOM 748 N N . ILE A 1 97 ? -1.092 8.891 -5.262 1 98.94 97 ILE A N 1
ATOM 749 C CA . ILE A 1 97 ? -2.174 9.711 -5.797 1 98.94 97 ILE A CA 1
ATOM 750 C C . ILE A 1 97 ? -2.645 9.141 -7.129 1 98.94 97 ILE A C 1
ATOM 752 O O . ILE A 1 97 ? -1.87 9.062 -8.086 1 98.94 97 ILE A O 1
ATOM 756 N N . LEU A 1 98 ? -3.883 8.742 -7.129 1 98.81 98 LEU A N 1
ATOM 757 C CA . LEU A 1 98 ? -4.43 8.125 -8.336 1 98.81 98 LEU A CA 1
ATOM 758 C C . LEU A 1 98 ? -4.949 9.188 -9.297 1 98.81 98 LEU A C 1
ATOM 760 O O . LEU A 1 98 ? -4.805 9.047 -10.516 1 98.81 98 LEU A O 1
ATOM 764 N N . SER A 1 99 ? -5.609 10.164 -8.766 1 98.69 99 SER A N 1
ATOM 765 C CA . SER A 1 99 ? -6.188 11.234 -9.57 1 98.69 99 SER A CA 1
ATOM 766 C C . SER A 1 99 ? -6.336 12.523 -8.766 1 98.69 99 SER A C 1
ATOM 768 O O . SER A 1 99 ? -6.488 12.477 -7.543 1 98.69 99 SER A O 1
ATOM 770 N N . GLY A 1 100 ? -6.289 13.672 -9.469 1 98.5 100 GLY A N 1
ATOM 771 C CA . GLY A 1 100 ? -6.504 14.977 -8.867 1 98.5 100 GLY A CA 1
ATOM 772 C C . GLY A 1 100 ? -5.242 15.578 -8.273 1 98.5 100 GLY A C 1
ATOM 773 O O . GLY A 1 100 ? -4.133 15.125 -8.57 1 98.5 100 GLY A O 1
ATOM 774 N N . ARG A 1 101 ? -5.461 16.672 -7.668 1 98.44 101 ARG A N 1
ATOM 775 C CA . ARG A 1 101 ? -4.426 17.422 -6.961 1 98.44 101 ARG A CA 1
ATOM 776 C C . ARG A 1 101 ? -4.82 17.656 -5.508 1 98.44 101 ARG A C 1
ATOM 778 O O . ARG A 1 101 ? -5.988 17.906 -5.207 1 98.44 101 ARG A O 1
ATOM 785 N N . VAL A 1 102 ? -3.812 17.516 -4.66 1 98.56 102 VAL A N 1
ATOM 786 C CA . VAL A 1 102 ? -4.102 17.688 -3.238 1 98.56 102 VAL A CA 1
ATOM 787 C C . VAL A 1 102 ? -2.957 18.438 -2.561 1 98.56 102 VAL A C 1
ATOM 789 O O . VAL A 1 102 ? -1.854 18.531 -3.107 1 98.56 102 VAL A O 1
ATOM 792 N N . LEU A 1 103 ? -3.27 18.984 -1.438 1 98.69 103 LEU A N 1
ATOM 793 C CA . LEU A 1 103 ? -2.264 19.547 -0.539 1 98.69 103 LEU A CA 1
ATOM 794 C C . LEU A 1 103 ? -2.088 18.656 0.69 1 98.69 103 LEU A C 1
ATOM 796 O O . LEU A 1 103 ? -3.07 18.25 1.311 1 98.69 103 LEU A O 1
ATOM 800 N N . LEU A 1 104 ? -0.875 18.344 0.96 1 98.69 104 LEU A N 1
ATOM 801 C CA . LEU A 1 104 ? -0.479 17.688 2.207 1 98.69 104 LEU A CA 1
ATOM 802 C C . LEU A 1 104 ? 0.155 18.703 3.162 1 98.69 104 LEU A C 1
ATOM 804 O O . LEU A 1 104 ? 1.253 19.203 2.904 1 98.69 104 LEU A O 1
ATOM 808 N N . ASP A 1 105 ? -0.569 18.969 4.227 1 98.25 105 ASP A N 1
ATOM 809 C CA . ASP A 1 105 ? -0.055 19.875 5.238 1 98.25 105 ASP A CA 1
ATOM 810 C C . ASP A 1 105 ? 0.705 19.125 6.328 1 98.25 105 ASP A C 1
ATOM 812 O O . ASP A 1 105 ? 0.19 18.172 6.898 1 98.25 105 ASP A O 1
ATOM 816 N N . LEU A 1 106 ? 1.913 19.594 6.5 1 98.38 106 LEU A N 1
ATOM 817 C CA . LEU A 1 106 ? 2.768 19.125 7.59 1 98.38 106 LEU A CA 1
ATOM 818 C C . LEU A 1 106 ? 3.008 20.25 8.602 1 98.38 106 LEU A C 1
ATOM 820 O O . LEU A 1 106 ? 2.57 21.375 8.398 1 98.38 106 LEU A O 1
ATOM 824 N N . ASP A 1 107 ? 3.635 19.906 9.734 1 97.75 107 ASP A N 1
ATOM 825 C CA . ASP A 1 107 ? 3.914 20.922 10.734 1 97.75 107 ASP A CA 1
ATOM 826 C C . ASP A 1 107 ? 4.805 22.031 10.156 1 97.75 107 ASP A C 1
ATOM 828 O O . ASP A 1 107 ? 4.594 23.203 10.43 1 97.75 107 ASP A O 1
ATOM 832 N N . ARG A 1 108 ? 5.754 21.641 9.289 1 98.31 108 ARG A N 1
ATOM 833 C CA . ARG A 1 108 ? 6.75 22.625 8.859 1 98.31 108 ARG A CA 1
ATOM 834 C C . ARG A 1 108 ? 6.574 22.969 7.383 1 98.31 108 ARG A C 1
ATOM 836 O O . ARG A 1 108 ? 7.152 23.938 6.895 1 98.31 108 ARG A O 1
ATOM 843 N N . ASP A 1 109 ? 5.84 22.125 6.691 1 98.12 109 ASP A N 1
ATOM 844 C CA . ASP A 1 109 ? 5.773 22.266 5.238 1 98.12 109 ASP A CA 1
ATOM 845 C C . ASP A 1 109 ? 4.352 22.031 4.73 1 98.12 109 ASP A C 1
ATOM 847 O O . ASP A 1 109 ? 3.51 21.484 5.449 1 98.12 109 ASP A O 1
ATOM 851 N N . THR A 1 110 ? 4.094 22.516 3.588 1 98.44 110 THR A N 1
ATOM 852 C CA . THR A 1 110 ? 2.967 22.094 2.768 1 98.44 110 THR A CA 1
ATOM 853 C C . THR A 1 110 ? 3.443 21.609 1.399 1 98.44 110 THR A C 1
ATOM 855 O O . THR A 1 110 ? 4.246 22.281 0.747 1 98.44 110 THR A O 1
ATOM 858 N N . VAL A 1 111 ? 2.9 20.453 0.985 1 98.56 111 VAL A N 1
ATOM 859 C CA . VAL A 1 111 ? 3.332 19.859 -0.271 1 98.56 111 VAL A CA 1
ATOM 860 C C . VAL A 1 111 ? 2.141 19.719 -1.215 1 98.56 111 VAL A C 1
ATOM 862 O O . VAL A 1 111 ? 1.089 19.203 -0.827 1 98.56 111 VAL A O 1
ATOM 865 N N . GLU A 1 112 ? 2.348 20.156 -2.408 1 98.75 112 GLU A N 1
ATOM 866 C CA . GLU A 1 112 ? 1.35 19.891 -3.441 1 98.75 112 GLU A CA 1
ATOM 867 C C . GLU A 1 112 ? 1.638 18.594 -4.172 1 98.75 112 GLU A C 1
ATOM 869 O O . GLU A 1 112 ? 2.76 18.359 -4.629 1 98.75 112 GLU A O 1
ATOM 874 N N . LEU A 1 113 ? 0.599 17.797 -4.328 1 98.75 113 LEU A N 1
ATOM 875 C CA . LEU A 1 113 ? 0.746 16.484 -4.957 1 98.75 113 LEU A CA 1
ATOM 876 C C . LEU A 1 113 ? -0.278 16.297 -6.07 1 98.75 113 LEU A C 1
ATOM 878 O O . LEU A 1 113 ? -1.367 16.875 -6.023 1 98.75 113 LEU A O 1
ATOM 882 N N . ALA A 1 114 ? 0.101 15.492 -7.02 1 98.62 114 ALA A N 1
ATOM 883 C CA . ALA A 1 114 ? -0.775 15.195 -8.148 1 98.62 114 ALA A CA 1
ATOM 884 C C . ALA A 1 114 ? -0.708 13.711 -8.516 1 98.62 114 ALA A C 1
ATOM 886 O O . ALA A 1 114 ? 0.106 12.969 -7.965 1 98.62 114 ALA A O 1
ATOM 887 N N . ALA A 1 115 ? -1.589 13.367 -9.461 1 98.62 115 ALA A N 1
ATOM 888 C CA . ALA A 1 115 ? -1.669 11.969 -9.891 1 98.62 115 ALA A CA 1
ATOM 889 C C . ALA A 1 115 ? -0.286 11.422 -10.242 1 98.62 115 ALA A C 1
ATOM 891 O O . ALA A 1 115 ? 0.482 12.07 -10.953 1 98.62 115 ALA A O 1
ATOM 892 N N . GLY A 1 116 ? 0.023 10.305 -9.664 1 98.56 116 GLY A N 1
ATOM 893 C CA . GLY A 1 116 ? 1.291 9.656 -9.969 1 98.56 116 GLY A CA 1
ATOM 894 C C . GLY A 1 116 ? 2.344 9.875 -8.898 1 98.56 116 GLY A C 1
ATOM 895 O O . GLY A 1 116 ? 3.377 9.203 -8.891 1 98.56 116 GLY A O 1
ATOM 896 N N . ASP A 1 117 ? 2.121 10.836 -7.969 1 98.88 117 ASP A N 1
ATOM 897 C CA . ASP A 1 117 ? 3.078 11.078 -6.895 1 98.88 117 ASP A CA 1
ATOM 898 C C . ASP A 1 117 ? 2.951 10.023 -5.793 1 98.88 117 ASP A C 1
ATOM 900 O O . ASP A 1 117 ? 1.843 9.609 -5.449 1 98.88 117 ASP A O 1
ATOM 904 N N . ALA A 1 118 ? 4.098 9.602 -5.254 1 98.94 118 ALA A N 1
ATOM 905 C CA . ALA A 1 118 ? 4.176 8.688 -4.113 1 98.94 118 ALA A CA 1
ATOM 906 C C . ALA A 1 118 ? 4.621 9.43 -2.852 1 98.94 118 ALA A C 1
ATOM 908 O O . ALA A 1 118 ? 5.5 10.289 -2.906 1 98.94 118 ALA A O 1
ATOM 909 N N . VAL A 1 119 ? 3.98 9.055 -1.731 1 98.94 119 VAL A N 1
ATOM 910 C CA . VAL A 1 119 ? 4.301 9.688 -0.456 1 98.94 119 VAL A CA 1
ATOM 911 C C . VAL A 1 119 ? 4.453 8.617 0.625 1 98.94 119 VAL A C 1
ATOM 913 O O . VAL A 1 119 ? 3.666 7.672 0.686 1 98.94 119 VAL A O 1
ATOM 916 N N . VAL A 1 120 ? 5.457 8.742 1.442 1 98.56 120 VAL A N 1
ATOM 917 C CA . VAL A 1 120 ? 5.609 7.938 2.648 1 98.56 120 VAL A CA 1
ATOM 918 C C . VAL A 1 120 ? 5.562 8.836 3.881 1 98.56 120 VAL A C 1
ATOM 920 O O . VAL A 1 120 ? 6.371 9.75 4.02 1 98.56 120 VAL A O 1
ATOM 923 N N . LEU A 1 121 ? 4.586 8.617 4.727 1 97.56 121 LEU A N 1
ATOM 924 C CA . LEU A 1 121 ? 4.504 9.297 6.016 1 97.56 121 LEU A CA 1
ATOM 925 C C . LEU A 1 121 ? 5.035 8.406 7.133 1 97.56 121 LEU A C 1
ATOM 927 O O . LEU A 1 121 ? 4.531 7.305 7.348 1 97.56 121 LEU A O 1
ATOM 931 N N . GLN A 1 122 ? 6.027 8.859 7.816 1 95.25 122 GLN A N 1
ATOM 932 C CA . GLN A 1 122 ? 6.59 8.117 8.938 1 95.25 122 GLN A CA 1
ATOM 933 C C . GLN A 1 122 ? 6.242 8.781 10.266 1 95.25 122 GLN A C 1
ATOM 935 O O . GLN A 1 122 ? 6.938 9.703 10.711 1 95.25 122 GLN A O 1
ATOM 940 N N . ALA A 1 123 ? 5.113 8.281 10.883 1 93.31 123 ALA A N 1
ATOM 941 C CA . ALA A 1 123 ? 4.66 8.773 12.18 1 93.31 123 ALA A CA 1
ATOM 942 C C . ALA A 1 123 ? 4.445 10.289 12.141 1 93.31 123 ALA A C 1
ATOM 944 O O . ALA A 1 123 ? 4.801 10.992 13.086 1 93.31 123 ALA A O 1
ATOM 945 N N . ALA A 1 124 ? 3.885 10.781 11.109 1 95.44 124 ALA A N 1
ATOM 946 C CA . ALA A 1 124 ? 3.908 12.219 10.859 1 95.44 124 ALA A CA 1
ATOM 947 C C . ALA A 1 124 ? 2.527 12.836 11.062 1 95.44 124 ALA A C 1
ATOM 949 O O . ALA A 1 124 ? 1.541 12.359 10.492 1 95.44 124 ALA A O 1
ATOM 950 N N . ASN A 1 125 ? 2.488 13.836 11.906 1 96.69 125 ASN A N 1
ATOM 951 C CA . ASN A 1 125 ? 1.296 14.672 11.977 1 96.69 125 ASN A CA 1
ATOM 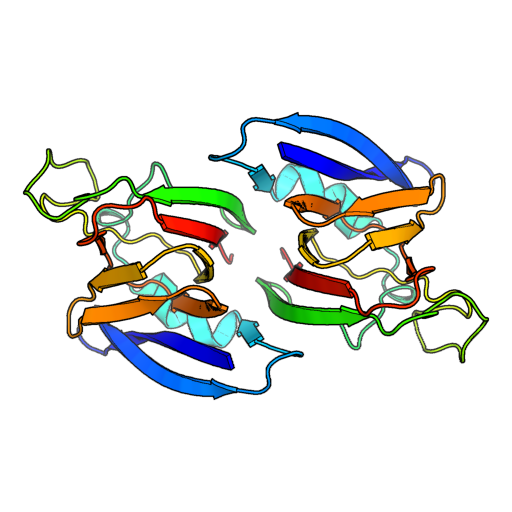952 C C . ASN A 1 125 ? 1.013 15.359 10.648 1 96.69 125 ASN A C 1
ATOM 954 O O . ASN A 1 125 ? 1.914 15.938 10.039 1 96.69 125 ASN A O 1
ATOM 958 N N . HIS A 1 126 ? -0.248 15.258 10.148 1 97.88 126 HIS A N 1
ATOM 959 C CA . HIS A 1 126 ? -0.512 15.781 8.812 1 97.88 126 HIS A CA 1
ATOM 960 C C . HIS A 1 126 ? -2 16.031 8.609 1 97.88 126 HIS A C 1
ATOM 962 O O . HIS A 1 126 ? -2.828 15.594 9.406 1 97.88 126 HIS A O 1
ATOM 968 N N . ALA A 1 127 ? -2.326 16.781 7.566 1 97.06 127 ALA A N 1
ATOM 969 C CA . ALA A 1 127 ? -3.684 17.016 7.082 1 97.06 127 ALA A CA 1
ATOM 970 C C . ALA A 1 127 ? -3.721 17.047 5.559 1 97.06 127 ALA A C 1
ATOM 972 O O . ALA A 1 127 ? -2.73 17.422 4.914 1 97.06 127 ALA A O 1
ATOM 973 N N . TRP A 1 128 ? -4.863 16.703 5.055 1 97.25 128 TRP A N 1
ATOM 974 C CA . TRP A 1 128 ? -5.07 16.719 3.609 1 97.25 128 TRP A CA 1
ATOM 975 C C . TRP A 1 128 ? -6.086 17.781 3.211 1 97.25 128 TRP A C 1
ATOM 977 O O . TRP A 1 128 ? -7.109 17.953 3.875 1 97.25 128 TRP A O 1
ATOM 987 N N . ARG A 1 129 ? -5.805 18.453 2.119 1 97.62 129 ARG A N 1
ATOM 988 C CA . ARG A 1 129 ? -6.754 19.391 1.542 1 97.62 129 ARG A CA 1
ATOM 989 C C . ARG A 1 129 ? -6.898 19.172 0.04 1 97.62 129 ARG A C 1
ATOM 991 O O . ARG A 1 129 ? -5.961 18.734 -0.621 1 97.62 129 ARG A O 1
ATOM 998 N N . ASN A 1 130 ? -8.062 19.422 -0.477 1 98.12 130 ASN A N 1
ATOM 999 C CA . ASN A 1 130 ? -8.352 19.5 -1.905 1 98.12 130 ASN A CA 1
ATOM 1000 C C . ASN A 1 130 ? -8.812 20.906 -2.311 1 98.12 130 ASN A C 1
ATOM 1002 O O . ASN A 1 130 ? -10 21.219 -2.219 1 98.12 130 ASN A O 1
ATOM 1006 N N . PRO A 1 131 ? -7.898 21.656 -2.811 1 97 131 PRO A N 1
ATOM 1007 C CA . PRO A 1 131 ? -8.25 23.047 -3.129 1 97 131 PRO A CA 1
ATOM 1008 C C . PRO A 1 131 ? -8.914 23.188 -4.496 1 97 131 PRO A C 1
ATOM 1010 O O . PRO A 1 131 ? -9.102 24.312 -4.984 1 97 131 PRO A O 1
ATOM 1013 N N . THR A 1 132 ? -9.195 22.078 -5.168 1 97.88 132 THR A N 1
ATOM 1014 C CA . THR A 1 132 ? -9.68 22.125 -6.543 1 97.88 132 THR A CA 1
ATOM 1015 C C . THR A 1 132 ? -11.188 21.891 -6.59 1 97.88 132 THR A C 1
ATOM 1017 O O . THR A 1 132 ? -11.836 21.797 -5.551 1 97.88 132 THR A O 1
ATOM 1020 N N . THR A 1 133 ? -11.75 21.828 -7.852 1 97.81 133 THR A N 1
ATOM 1021 C CA . THR A 1 133 ? -13.188 21.672 -8.047 1 97.81 133 THR A CA 1
ATOM 1022 C C . THR A 1 133 ? -13.516 20.234 -8.453 1 97.81 133 THR A C 1
ATOM 1024 O O . THR A 1 133 ? -14.664 19.906 -8.742 1 97.81 133 THR A O 1
ATOM 1027 N N . GLU A 1 134 ? -12.531 19.375 -8.508 1 98.06 134 GLU A N 1
ATOM 1028 C CA . GLU A 1 134 ? -12.719 17.969 -8.82 1 98.06 134 GLU A CA 1
ATOM 1029 C C . GLU A 1 134 ? -12.281 17.078 -7.664 1 98.06 134 GLU A C 1
ATOM 1031 O O . GLU A 1 134 ? -11.367 17.438 -6.91 1 98.06 134 GLU A O 1
ATOM 1036 N N . PRO A 1 135 ? -12.891 15.93 -7.488 1 98.38 135 PRO A N 1
ATOM 1037 C CA . PRO A 1 135 ? -12.422 15.016 -6.441 1 98.38 135 PRO A CA 1
ATOM 1038 C C . PRO A 1 135 ? -11 14.523 -6.676 1 98.38 135 PRO A C 1
ATOM 1040 O O . PRO A 1 135 ? -10.547 14.445 -7.824 1 98.38 135 PRO A O 1
ATOM 1043 N N . ALA A 1 136 ? -10.336 14.32 -5.668 1 98.62 136 ALA A N 1
ATOM 1044 C CA . ALA A 1 136 ? -9.039 13.648 -5.715 1 98.62 136 ALA A CA 1
ATOM 1045 C C . ALA A 1 136 ? -9.109 12.273 -5.051 1 98.62 136 ALA A C 1
ATOM 1047 O O . ALA A 1 136 ? -9.789 12.102 -4.039 1 98.62 136 ALA A O 1
ATOM 1048 N N . ARG A 1 137 ? -8.375 11.289 -5.617 1 98.69 137 ARG A N 1
ATOM 1049 C CA . ARG A 1 137 ? -8.359 9.938 -5.074 1 98.69 137 ARG A CA 1
ATOM 1050 C C . ARG A 1 137 ? -6.93 9.445 -4.883 1 98.69 137 ARG A C 1
ATOM 1052 O O . ARG A 1 137 ? -6.055 9.719 -5.707 1 98.69 137 ARG A O 1
ATOM 1059 N N . PHE A 1 138 ? -6.742 8.766 -3.797 1 98.62 138 PHE A N 1
ATOM 1060 C CA . PHE A 1 138 ? -5.43 8.164 -3.592 1 98.62 138 PHE A CA 1
ATOM 1061 C C . PHE A 1 138 ? -5.547 6.855 -2.814 1 98.62 138 PHE A C 1
ATOM 1063 O O . PHE A 1 138 ? -6.516 6.652 -2.078 1 98.62 138 PHE A O 1
ATOM 1070 N N . LEU A 1 139 ? -4.664 5.957 -3.072 1 98.88 139 LEU A N 1
ATOM 1071 C CA . LEU A 1 139 ? -4.473 4.762 -2.256 1 98.88 139 LEU A CA 1
ATOM 1072 C C . LEU A 1 139 ? -3.648 5.078 -1.014 1 98.88 139 LEU A C 1
ATOM 1074 O O . LEU A 1 139 ? -2.664 5.816 -1.088 1 98.88 139 LEU A O 1
ATOM 1078 N N . ASP A 1 140 ? -4.055 4.574 0.123 1 98.62 140 ASP A N 1
ATOM 1079 C CA . ASP A 1 140 ? -3.312 4.793 1.362 1 98.62 140 ASP A CA 1
ATOM 1080 C C . ASP A 1 140 ? -3.285 3.523 2.213 1 98.62 140 ASP A C 1
ATOM 1082 O O . ASP A 1 140 ? -4.336 2.98 2.561 1 98.62 140 ASP A O 1
ATOM 1086 N N . LEU A 1 141 ? -2.166 3.039 2.479 1 98.62 141 LEU A N 1
ATOM 1087 C CA . LEU A 1 141 ? -1.952 1.91 3.375 1 98.62 141 LEU A CA 1
ATOM 1088 C C . LEU A 1 141 ? -1.274 2.361 4.664 1 98.62 141 LEU A C 1
ATOM 1090 O O . LEU A 1 141 ? -0.162 2.893 4.633 1 98.62 141 LEU A O 1
ATOM 1094 N N . LEU A 1 142 ? -2.008 2.203 5.773 1 97.69 142 LEU A N 1
ATOM 1095 C CA . LEU A 1 142 ? -1.478 2.494 7.102 1 97.69 142 LEU A CA 1
ATOM 1096 C C . LEU A 1 142 ? -0.956 1.226 7.77 1 97.69 142 LEU A C 1
ATOM 1098 O O . LEU A 1 142 ? -1.739 0.354 8.156 1 97.69 142 LEU A O 1
ATOM 1102 N N . MET A 1 143 ? 0.343 1.112 7.879 1 96.44 143 MET A N 1
ATOM 1103 C CA . MET A 1 143 ? 0.966 -0.074 8.461 1 96.44 143 MET A CA 1
ATOM 1104 C C . MET A 1 143 ? 1.411 0.192 9.891 1 96.44 143 MET A C 1
ATOM 1106 O O . MET A 1 143 ? 2.186 1.115 10.148 1 96.44 143 MET A O 1
ATOM 1110 N N . SER A 1 144 ? 0.855 -0.614 10.773 1 92.56 144 SER A N 1
ATOM 1111 C CA . SER A 1 144 ? 1.272 -0.518 12.172 1 92.56 144 SER A CA 1
ATOM 1112 C C . SER A 1 144 ? 2.361 -1.536 12.492 1 92.56 144 SER A C 1
ATOM 1114 O O . SER A 1 144 ? 2.111 -2.742 12.484 1 92.56 144 SER A O 1
ATOM 1116 N N . ASN A 1 145 ? 3.709 -1.099 12.531 1 77.56 145 ASN A N 1
ATOM 1117 C CA . ASN A 1 145 ? 4.809 -2.01 12.828 1 77.56 145 ASN A CA 1
ATOM 1118 C C . ASN A 1 145 ? 5 -2.188 14.328 1 77.56 145 ASN A C 1
ATOM 1120 O O . ASN A 1 145 ? 4.691 -1.283 15.109 1 77.56 145 ASN A O 1
ATOM 1124 N N . ALA A 1 146 ? 4.617 -3.35 15.047 1 54.44 146 ALA A N 1
ATOM 1125 C CA . ALA A 1 146 ? 5.023 -3.441 16.438 1 54.44 146 ALA A CA 1
ATOM 1126 C C . ALA A 1 146 ? 6.539 -3.363 16.578 1 54.44 146 ALA A C 1
ATOM 1128 O O . ALA A 1 146 ? 7.273 -3.674 15.641 1 54.44 146 ALA A O 1
ATOM 1129 N N . MET B 1 1 ? -15.695 -1.254 -6.734 1 97.62 1 MET B N 1
ATOM 1130 C CA . MET B 1 1 ? -14.555 -1.853 -7.43 1 97.62 1 MET B CA 1
ATOM 1131 C C . MET B 1 1 ? -14.438 -3.338 -7.102 1 97.62 1 MET B C 1
ATOM 1133 O O . MET B 1 1 ? -15.148 -3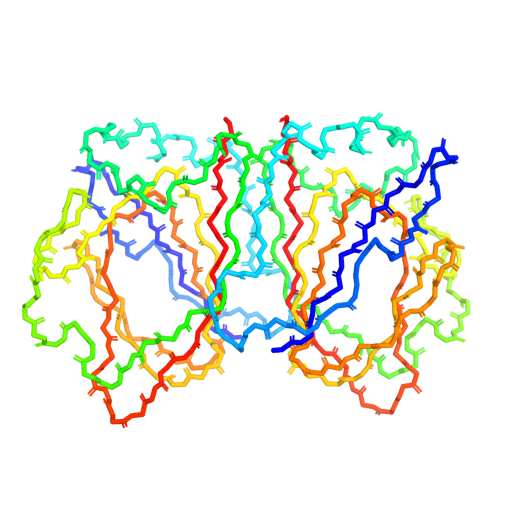.842 -6.227 1 97.62 1 MET B O 1
ATOM 1137 N N . ARG B 1 2 ? -13.578 -4.039 -7.848 1 98.81 2 ARG B N 1
ATOM 1138 C CA . ARG B 1 2 ? -13.359 -5.465 -7.609 1 98.81 2 ARG B CA 1
ATOM 1139 C C . ARG B 1 2 ? -12.203 -5.684 -6.641 1 98.81 2 ARG B C 1
ATOM 1141 O O . ARG B 1 2 ? -11.141 -5.078 -6.785 1 98.81 2 ARG B O 1
ATOM 1148 N N . ARG B 1 3 ? -12.375 -6.516 -5.621 1 98.88 3 ARG B N 1
ATOM 1149 C CA . ARG B 1 3 ? -11.312 -6.961 -4.727 1 98.88 3 ARG B CA 1
ATOM 1150 C C . ARG B 1 3 ? -11.219 -8.484 -4.711 1 98.88 3 ARG B C 1
ATOM 1152 O O . ARG B 1 3 ? -12.227 -9.172 -4.555 1 98.88 3 ARG B O 1
ATOM 1159 N N . VAL B 1 4 ? -10.062 -8.977 -4.832 1 98.94 4 VAL B N 1
ATOM 1160 C CA . VAL B 1 4 ? -9.758 -10.391 -4.707 1 98.94 4 VAL B CA 1
ATOM 1161 C C . VAL B 1 4 ? -8.867 -10.625 -3.484 1 98.94 4 VAL B C 1
ATOM 1163 O O . VAL B 1 4 ? -7.836 -9.969 -3.324 1 98.94 4 VAL B O 1
ATOM 1166 N N . VAL B 1 5 ? -9.305 -11.531 -2.613 1 98.44 5 VAL B N 1
ATOM 1167 C CA . VAL B 1 5 ? -8.492 -11.922 -1.47 1 98.44 5 VAL B CA 1
ATOM 1168 C C . VAL B 1 5 ? -8.039 -13.375 -1.638 1 98.44 5 VAL B C 1
ATOM 1170 O O . VAL B 1 5 ? -8.859 -14.266 -1.884 1 98.44 5 VAL B O 1
ATOM 1173 N N . VAL B 1 6 ? -6.746 -13.539 -1.52 1 98 6 VAL B N 1
ATOM 1174 C CA . VAL B 1 6 ? -6.137 -14.852 -1.689 1 98 6 VAL B CA 1
ATOM 1175 C C . VAL B 1 6 ? -5.66 -15.383 -0.338 1 98 6 VAL B C 1
ATOM 1177 O O . VAL B 1 6 ? -5.082 -14.633 0.458 1 98 6 VAL B O 1
ATOM 1180 N N . ALA B 1 7 ? -5.984 -16.609 -0.088 1 95.5 7 ALA B N 1
ATOM 1181 C CA . ALA B 1 7 ? -5.543 -17.281 1.131 1 95.5 7 ALA B CA 1
ATOM 1182 C C . ALA B 1 7 ? -4.922 -18.641 0.814 1 95.5 7 ALA B C 1
ATOM 1184 O O . ALA B 1 7 ? -4.676 -18.953 -0.352 1 95.5 7 ALA B O 1
ATOM 1185 N N . VAL B 1 8 ? -4.527 -19.328 1.854 1 95 8 VAL B N 1
ATOM 1186 C CA . VAL B 1 8 ? -3.941 -20.656 1.742 1 95 8 VAL B CA 1
ATOM 1187 C C . VAL B 1 8 ? -4.844 -21.672 2.428 1 95 8 VAL B C 1
ATOM 1189 O O . VAL B 1 8 ? -5.352 -21.422 3.525 1 95 8 VAL B O 1
ATOM 1192 N N . ASP B 1 9 ? -5.043 -22.844 1.789 1 92.88 9 ASP B N 1
ATOM 1193 C CA . ASP B 1 9 ? -5.945 -23.844 2.365 1 92.88 9 ASP B CA 1
ATOM 1194 C C . ASP B 1 9 ? -5.191 -24.781 3.299 1 92.88 9 ASP B C 1
ATOM 1196 O O . ASP B 1 9 ? -4.008 -24.578 3.574 1 92.88 9 ASP B O 1
ATOM 1200 N N . GLY B 1 10 ? -5.891 -25.766 3.871 1 90.06 10 GLY B N 1
ATOM 1201 C CA . GLY B 1 10 ? -5.32 -26.672 4.859 1 90.06 10 GLY B CA 1
ATOM 1202 C C . GLY B 1 10 ? -4.164 -27.484 4.324 1 90.06 10 GLY B C 1
ATOM 1203 O O . GLY B 1 10 ? -3.373 -28.031 5.094 1 90.06 10 GLY B O 1
ATOM 1204 N N . SER B 1 11 ? -3.975 -27.594 3.012 1 92.44 11 SER B N 1
ATOM 1205 C CA . SER B 1 11 ? -2.9 -28.359 2.381 1 92.44 11 SER B CA 1
ATOM 1206 C C . SER B 1 11 ? -1.754 -27.453 1.955 1 92.44 11 SER B C 1
ATOM 1208 O O . SER B 1 11 ? -0.825 -27.891 1.273 1 92.44 11 SER B O 1
ATOM 1210 N N . GLY B 1 12 ? -1.873 -26.141 2.223 1 91.56 12 GLY B N 1
ATOM 1211 C CA . GLY B 1 12 ? -0.82 -25.188 1.903 1 91.56 12 GLY B CA 1
ATOM 1212 C C . GLY B 1 12 ? -0.929 -24.625 0.499 1 91.56 12 GLY B C 1
ATOM 1213 O O . GLY B 1 12 ? 0.034 -24.062 -0.026 1 91.56 12 GLY B O 1
ATOM 1214 N N . LYS B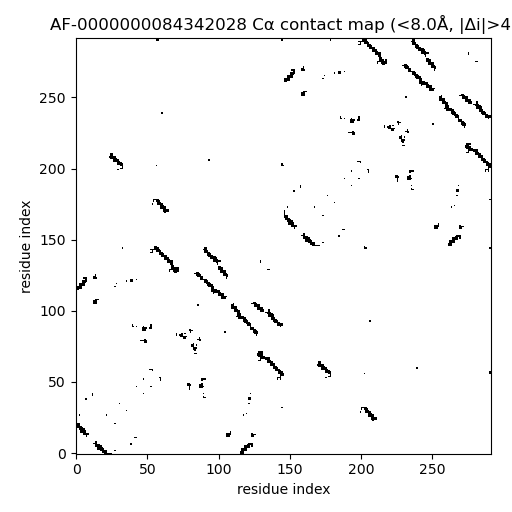 1 13 ? -2.096 -24.828 -0.114 1 95.44 13 LYS B N 1
ATOM 1215 C CA . LYS B 1 13 ? -2.281 -24.391 -1.494 1 95.44 13 LYS B CA 1
ATOM 1216 C C . LYS B 1 13 ? -3.018 -23.047 -1.549 1 95.44 13 LYS B C 1
ATOM 1218 O O . LYS B 1 13 ? -4.047 -22.875 -0.891 1 95.44 13 LYS B O 1
ATOM 1223 N N . SER B 1 14 ? -2.443 -22.062 -2.312 1 97.25 14 SER B N 1
ATOM 1224 C CA . SER B 1 14 ? -3.078 -20.766 -2.473 1 97.25 14 SER B CA 1
ATOM 1225 C C . SER B 1 14 ? -4.344 -20.859 -3.318 1 97.25 14 SER B C 1
ATOM 1227 O O . SER B 1 14 ? -4.395 -21.641 -4.277 1 97.25 14 SER B O 1
ATOM 1229 N N . TYR B 1 15 ? -5.348 -20.047 -2.924 1 97.62 15 TYR B N 1
ATOM 1230 C CA . TYR B 1 15 ? -6.625 -20.047 -3.629 1 97.62 15 TYR B CA 1
ATOM 1231 C C . TYR B 1 15 ? -7.355 -18.719 -3.432 1 97.62 15 TYR B C 1
ATOM 1233 O O . TYR B 1 15 ? -6.996 -17.922 -2.557 1 97.62 15 TYR B O 1
ATOM 1241 N N . VAL B 1 16 ? -8.359 -18.453 -4.281 1 98.62 16 VAL B N 1
ATOM 1242 C CA . VAL B 1 16 ? -9.195 -17.266 -4.137 1 98.62 16 VAL B CA 1
ATOM 1243 C C . VAL B 1 16 ? -10.156 -17.438 -2.967 1 98.62 16 VAL B C 1
ATOM 1245 O O . VAL B 1 16 ? -11.109 -18.219 -3.057 1 98.62 16 VAL B O 1
ATOM 1248 N N . PHE B 1 17 ? -9.914 -16.797 -1.885 1 97.31 17 PHE B N 1
ATOM 1249 C CA . PHE B 1 17 ? -10.773 -16.844 -0.707 1 97.31 17 PHE B CA 1
ATOM 1250 C C . PHE B 1 17 ? -12.039 -16.016 -0.924 1 97.31 17 PHE B C 1
ATOM 1252 O O . PHE B 1 17 ? -13.133 -16.422 -0.524 1 97.31 17 PHE B O 1
ATOM 1259 N N . SER B 1 18 ? -11.922 -14.898 -1.554 1 98.25 18 SER B N 1
ATOM 1260 C CA . SER B 1 18 ? -13.047 -14.047 -1.922 1 98.25 18 SER B CA 1
ATOM 1261 C C . SER B 1 18 ? -12.766 -13.273 -3.203 1 98.25 18 SER B C 1
ATOM 1263 O O . SER B 1 18 ? -11.617 -12.883 -3.455 1 98.25 18 SER B O 1
ATOM 1265 N N . ASP B 1 19 ? -13.656 -13.078 -4.008 1 98.69 19 ASP B N 1
ATOM 1266 C CA . ASP B 1 19 ? -13.695 -12.266 -5.219 1 98.69 19 ASP B CA 1
ATOM 1267 C C . ASP B 1 19 ? -15.016 -11.5 -5.328 1 98.69 19 ASP B C 1
ATOM 1269 O O . ASP B 1 19 ? -16.031 -12.062 -5.746 1 98.69 19 ASP B O 1
ATOM 1273 N N . GLU B 1 20 ? -14.977 -10.203 -4.961 1 98.5 20 GLU B N 1
ATOM 1274 C CA . GLU B 1 20 ? -16.25 -9.516 -4.785 1 98.5 20 GLU B CA 1
ATOM 1275 C C . GLU B 1 20 ? -16.156 -8.055 -5.211 1 98.5 20 GLU B C 1
ATOM 1277 O O . GLU B 1 20 ? -15.07 -7.492 -5.281 1 98.5 20 GLU B O 1
ATOM 1282 N N . LYS B 1 21 ? -17.375 -7.508 -5.535 1 98.38 21 LYS B N 1
ATOM 1283 C CA . LYS B 1 21 ? -17.5 -6.066 -5.734 1 98.38 21 LYS B CA 1
ATOM 1284 C C . LYS B 1 21 ? -17.625 -5.34 -4.398 1 98.38 21 LYS B C 1
ATOM 1286 O O . LYS B 1 21 ? -18.422 -5.738 -3.545 1 98.38 21 LYS B O 1
ATOM 1291 N N . ILE B 1 22 ? -16.797 -4.371 -4.223 1 98.38 22 ILE B N 1
ATOM 1292 C CA . ILE B 1 22 ? -16.875 -3.512 -3.045 1 98.38 22 ILE B CA 1
ATOM 1293 C C . ILE B 1 22 ? -17.078 -2.061 -3.475 1 98.38 22 ILE B C 1
ATOM 1295 O O . ILE B 1 22 ? -17.047 -1.751 -4.668 1 98.38 22 ILE B O 1
ATOM 1299 N N . PRO B 1 23 ? -17.391 -1.188 -2.531 1 98 23 PRO B N 1
ATOM 1300 C CA . PRO B 1 23 ? -17.531 0.218 -2.92 1 98 23 PRO B CA 1
ATOM 1301 C C . PRO B 1 23 ? -16.281 0.751 -3.627 1 98 23 PRO B C 1
ATOM 1303 O O . PRO B 1 23 ? -15.172 0.294 -3.354 1 98 23 PRO B O 1
ATOM 1306 N N . GLU B 1 24 ? -16.438 1.751 -4.445 1 97.62 24 GLU B N 1
ATOM 1307 C CA . GLU B 1 24 ? -15.352 2.273 -5.281 1 97.62 24 GLU B CA 1
ATOM 1308 C C . GLU B 1 24 ? -14.32 3.016 -4.445 1 97.62 24 GLU B C 1
ATOM 1310 O O . GLU B 1 24 ? -13.195 3.252 -4.902 1 97.62 24 GLU B O 1
ATOM 1315 N N . THR B 1 25 ? -14.758 3.525 -3.312 1 98.12 25 THR B N 1
ATOM 1316 C CA . THR B 1 25 ? -13.859 4.176 -2.361 1 98.12 25 THR B CA 1
ATOM 1317 C C . THR B 1 25 ? -14.133 3.682 -0.943 1 98.12 25 THR B C 1
ATOM 1319 O O . THR B 1 25 ? -15.164 3.059 -0.681 1 98.12 25 THR B O 1
ATOM 1322 N N . GLY B 1 26 ? -13.172 3.914 -0.102 1 98 26 GLY B N 1
ATOM 1323 C CA . GLY B 1 26 ? -13.289 3.455 1.273 1 98 26 GLY B CA 1
ATOM 1324 C C . GLY B 1 26 ? -12.297 2.357 1.621 1 98 26 GLY B C 1
ATOM 1325 O O . GLY B 1 26 ? -11.219 2.271 1.024 1 98 26 GLY B O 1
ATOM 1326 N N . LEU B 1 27 ? -12.688 1.619 2.678 1 98.19 27 LEU B N 1
ATOM 1327 C CA . LEU B 1 27 ? -11.812 0.565 3.174 1 98.19 27 LEU B CA 1
ATOM 1328 C C . LEU B 1 27 ? -11.742 -0.594 2.186 1 98.19 27 LEU B C 1
ATOM 1330 O O . LEU B 1 27 ? -12.766 -1.172 1.827 1 98.19 27 LEU B O 1
ATOM 1334 N N . LEU B 1 28 ? -10.531 -0.937 1.777 1 98.56 28 LEU B N 1
ATOM 1335 C CA . LEU B 1 28 ? -10.312 -2.07 0.886 1 98.56 28 LEU B CA 1
ATOM 1336 C C . LEU B 1 28 ? -10.07 -3.348 1.682 1 98.56 28 LEU B C 1
ATOM 1338 O O . LEU B 1 28 ? -10.578 -4.414 1.328 1 98.56 28 LEU B O 1
ATOM 1342 N N . PHE B 1 29 ? -9.305 -3.193 2.768 1 97.88 29 PHE B N 1
ATOM 1343 C CA . PHE B 1 29 ? -8.953 -4.387 3.523 1 97.88 29 PHE B CA 1
ATOM 1344 C C . PHE B 1 29 ? -8.383 -4.012 4.887 1 97.88 29 PHE B C 1
ATOM 1346 O O . PHE B 1 29 ? -7.648 -3.029 5.008 1 97.88 29 PHE B O 1
ATOM 1353 N N . ARG B 1 30 ? -8.711 -4.727 5.855 1 97.06 30 ARG B N 1
ATOM 1354 C CA . ARG B 1 30 ? -8.117 -4.676 7.188 1 97.06 30 ARG B CA 1
ATOM 1355 C C . ARG B 1 30 ? -7.281 -5.922 7.457 1 97.06 30 ARG B C 1
ATOM 1357 O O . ARG B 1 30 ? -7.816 -7.031 7.531 1 97.06 30 ARG B O 1
ATOM 1364 N N . ALA B 1 31 ? -5.988 -5.711 7.602 1 95.19 31 ALA B N 1
ATOM 1365 C CA . ALA B 1 31 ? -5.113 -6.824 7.945 1 95.19 31 ALA B CA 1
ATOM 1366 C C . ALA B 1 31 ? -5.012 -7 9.461 1 95.19 31 ALA B C 1
ATOM 1368 O O . ALA B 1 31 ? -4.52 -6.113 10.164 1 95.19 31 ALA B O 1
ATOM 1369 N N . ASP B 1 32 ? -5.453 -8.086 9.867 1 90.12 32 ASP B N 1
ATOM 1370 C CA . ASP B 1 32 ? -5.348 -8.469 11.273 1 90.12 32 ASP B CA 1
ATOM 1371 C C . ASP B 1 32 ? -4.238 -9.5 11.484 1 90.12 32 ASP B C 1
ATOM 1373 O O . ASP B 1 32 ? -4.348 -10.641 11.031 1 90.12 32 ASP B O 1
ATOM 1377 N N . PRO B 1 33 ? -3.229 -9.031 12.227 1 85.88 33 PRO B N 1
ATOM 1378 C CA . PRO B 1 33 ? -2.061 -9.906 12.359 1 85.88 33 PRO B CA 1
ATOM 1379 C C . PRO B 1 33 ? -2.41 -11.266 12.961 1 85.88 33 PRO B C 1
ATOM 1381 O O . PRO B 1 33 ? -1.816 -12.281 12.586 1 85.88 33 PRO B O 1
ATOM 1384 N N . GLU B 1 34 ? -3.283 -11.312 13.836 1 88.25 34 GLU B N 1
ATOM 1385 C CA . GLU B 1 34 ? -3.652 -12.578 14.461 1 88.25 34 GLU B CA 1
ATOM 1386 C C . GLU B 1 34 ? -4.352 -13.5 13.461 1 88.25 34 GLU B C 1
ATOM 1388 O O . GLU B 1 34 ? -4.145 -14.719 13.484 1 88.25 34 GLU B O 1
ATOM 1393 N N . ARG B 1 35 ? -5.074 -12.938 12.578 1 86.56 35 ARG B N 1
ATOM 1394 C CA . ARG B 1 35 ? -5.863 -13.727 11.641 1 86.56 35 ARG B CA 1
ATOM 1395 C C . ARG B 1 35 ? -4.98 -14.32 10.539 1 86.56 35 ARG B C 1
ATOM 1397 O O . ARG B 1 35 ? -5.281 -15.383 10.008 1 86.56 35 ARG B O 1
ATOM 1404 N N . ILE B 1 36 ? -3.902 -13.617 10.289 1 86 36 ILE B N 1
ATOM 1405 C CA . ILE B 1 36 ? -3.133 -14.039 9.125 1 86 36 ILE B CA 1
ATOM 1406 C C . ILE B 1 36 ? -1.889 -14.797 9.578 1 86 36 ILE B C 1
ATOM 1408 O O . ILE B 1 36 ? -1.192 -15.406 8.766 1 86 36 ILE B O 1
ATOM 1412 N N . ARG B 1 37 ? -1.671 -14.836 10.883 1 87.44 37 ARG B N 1
ATOM 1413 C CA . ARG B 1 37 ? -0.456 -15.422 11.438 1 87.44 37 ARG B CA 1
ATOM 1414 C C . ARG B 1 37 ? -0.333 -16.891 11.055 1 87.44 37 ARG B C 1
ATOM 1416 O O . ARG B 1 37 ? 0.755 -17.359 10.719 1 87.44 37 ARG B O 1
ATOM 1423 N N . ALA B 1 38 ? -1.45 -17.516 11.102 1 85.31 38 ALA B N 1
ATOM 1424 C CA . ALA B 1 38 ? -1.42 -18.938 10.797 1 85.31 38 ALA B CA 1
ATOM 1425 C C . ALA B 1 38 ? -0.951 -19.188 9.367 1 85.31 38 ALA B C 1
ATOM 1427 O O . ALA B 1 38 ? -0.206 -20.141 9.109 1 85.31 38 ALA B O 1
ATOM 1428 N N . TRP B 1 39 ? -1.371 -18.297 8.5 1 88.62 39 TRP B N 1
ATOM 1429 C CA . TRP B 1 39 ? -0.966 -18.438 7.102 1 88.62 39 TRP B CA 1
ATOM 1430 C C . TRP B 1 39 ? 0.525 -18.156 6.938 1 88.62 39 TRP B C 1
ATOM 1432 O O . TRP B 1 39 ? 1.229 -18.906 6.25 1 88.62 39 TRP B O 1
ATOM 1442 N N . LEU B 1 40 ? 0.987 -17.219 7.598 1 88.69 40 LEU B N 1
ATOM 1443 C CA . LEU B 1 40 ? 2.393 -16.844 7.508 1 88.69 40 LEU B CA 1
ATOM 1444 C C . LEU B 1 40 ? 3.285 -17.922 8.109 1 88.69 40 LEU B C 1
ATOM 1446 O O . LEU B 1 40 ? 4.332 -18.266 7.547 1 88.69 40 LEU B O 1
ATOM 1450 N N . ASP B 1 41 ? 2.832 -18.484 9.188 1 85.69 41 ASP B N 1
ATOM 1451 C CA . ASP B 1 41 ? 3.611 -19.469 9.914 1 85.69 41 ASP B CA 1
ATOM 1452 C C . ASP B 1 41 ? 3.664 -20.797 9.148 1 85.69 41 ASP B C 1
ATOM 1454 O O . ASP B 1 41 ? 4.566 -21.609 9.367 1 85.69 41 ASP B O 1
ATOM 1458 N N . ALA B 1 42 ? 2.721 -20.969 8.297 1 86.06 42 ALA B N 1
ATOM 1459 C CA . ALA B 1 42 ? 2.631 -22.234 7.57 1 86.06 42 ALA B CA 1
ATOM 1460 C C . ALA B 1 42 ? 3.668 -22.297 6.457 1 86.06 42 ALA B C 1
ATOM 1462 O O . ALA B 1 42 ? 3.93 -23.375 5.906 1 86.06 42 ALA B O 1
ATOM 1463 N N . ILE B 1 43 ? 4.254 -21.203 6.145 1 89.81 43 ILE B N 1
ATOM 1464 C CA . ILE B 1 43 ? 5.227 -21.188 5.059 1 89.81 43 ILE B CA 1
ATOM 1465 C C . ILE B 1 43 ? 6.531 -21.828 5.52 1 89.81 43 ILE B C 1
ATOM 1467 O O . ILE B 1 43 ? 7.098 -21.438 6.547 1 89.81 43 ILE B O 1
ATOM 1471 N N . ASP B 1 44 ? 7.004 -22.766 4.73 1 88.88 44 ASP B N 1
ATOM 1472 C CA . ASP B 1 44 ? 8.344 -23.312 4.949 1 88.88 44 ASP B CA 1
ATOM 1473 C C . ASP B 1 44 ? 9.414 -22.281 4.625 1 88.88 44 ASP B C 1
ATOM 1475 O O . ASP B 1 44 ? 9.477 -21.766 3.506 1 88.88 44 ASP B O 1
ATOM 1479 N N . PRO B 1 45 ? 10.234 -21.969 5.605 1 88.56 45 PRO B N 1
ATOM 1480 C CA . PRO B 1 45 ? 11.281 -20.984 5.355 1 88.56 45 PRO B CA 1
ATOM 1481 C C . PRO B 1 45 ? 12.109 -21.297 4.109 1 88.56 45 PRO B C 1
ATOM 1483 O O . PRO B 1 45 ? 12.602 -20.375 3.449 1 88.56 45 PRO B O 1
ATOM 1486 N N . ALA B 1 46 ? 12.242 -22.531 3.729 1 89.75 46 ALA B N 1
ATOM 1487 C CA . ALA B 1 46 ? 13.039 -22.938 2.574 1 89.75 46 ALA B CA 1
ATOM 1488 C C . ALA B 1 46 ? 12.367 -22.531 1.27 1 89.75 46 ALA B C 1
ATOM 1490 O O . ALA B 1 46 ? 13.016 -22.453 0.225 1 89.75 46 ALA B O 1
ATOM 1491 N N . ASP B 1 47 ? 11.117 -22.203 1.327 1 91.5 47 ASP B N 1
ATOM 1492 C CA . ASP B 1 47 ? 10.352 -21.891 0.124 1 91.5 47 ASP B CA 1
ATOM 1493 C C . ASP B 1 47 ? 10.312 -20.391 -0.117 1 91.5 47 ASP B C 1
ATOM 1495 O O . ASP B 1 47 ? 9.891 -19.938 -1.184 1 91.5 47 ASP B O 1
ATOM 1499 N N . VAL B 1 48 ? 10.766 -19.656 0.798 1 94.06 48 VAL B N 1
ATOM 1500 C CA . VAL B 1 48 ? 10.609 -18.203 0.759 1 94.06 48 VAL B CA 1
ATOM 1501 C C . VAL B 1 48 ? 11.539 -17.609 -0.305 1 94.06 48 VAL B C 1
ATOM 1503 O O . VAL B 1 48 ? 12.727 -17.922 -0.344 1 94.06 48 VAL B O 1
ATOM 1506 N N . TYR B 1 49 ? 10.961 -16.812 -1.185 1 95.06 49 TYR B N 1
ATOM 1507 C CA . TYR B 1 49 ? 11.742 -16.047 -2.143 1 95.06 49 TYR B CA 1
ATOM 1508 C C . TYR B 1 49 ? 12.43 -14.875 -1.466 1 95.06 49 TYR B C 1
ATOM 1510 O O . TYR B 1 49 ? 11.859 -13.781 -1.368 1 95.06 49 TYR B O 1
ATOM 1518 N N . ARG B 1 50 ? 13.656 -14.906 -1.167 1 93.25 50 ARG B N 1
ATOM 1519 C CA . ARG B 1 50 ? 14.375 -14.039 -0.249 1 93.25 50 ARG B CA 1
ATOM 1520 C C . ARG B 1 50 ? 14.602 -12.664 -0.867 1 93.25 50 ARG B C 1
ATOM 1522 O O . ARG B 1 50 ? 14.562 -11.648 -0.167 1 93.25 50 ARG B O 1
ATOM 1529 N N . PRO B 1 51 ? 14.828 -12.617 -2.115 1 91.75 51 PRO B N 1
ATOM 1530 C CA . PRO B 1 51 ? 15.086 -11.305 -2.705 1 91.75 51 PRO B CA 1
ATOM 1531 C C . PRO B 1 51 ? 13.93 -10.328 -2.498 1 91.75 51 PRO B C 1
ATOM 1533 O O . PRO B 1 51 ? 14.141 -9.117 -2.475 1 91.75 51 PRO B O 1
ATOM 1536 N N . ALA B 1 52 ? 12.695 -10.836 -2.277 1 93.62 52 ALA B N 1
ATOM 1537 C CA . ALA B 1 52 ? 11.523 -9.984 -2.121 1 93.62 52 ALA B CA 1
ATOM 1538 C C . ALA B 1 52 ? 11.016 -10 -0.681 1 93.62 52 ALA B C 1
ATOM 1540 O O . ALA B 1 52 ? 9.906 -9.531 -0.399 1 93.62 52 ALA B O 1
ATOM 1541 N N . GLN B 1 53 ? 11.758 -10.578 0.206 1 95.31 53 GLN B N 1
ATOM 1542 C CA . GLN B 1 53 ? 11.336 -10.656 1.601 1 95.31 53 GLN B CA 1
ATOM 1543 C C . GLN B 1 53 ? 11.812 -9.438 2.387 1 95.31 53 GLN B C 1
ATOM 1545 O O . GLN B 1 53 ? 13.008 -9.25 2.588 1 95.31 53 GLN B O 1
ATOM 1550 N N . PRO B 1 54 ? 10.914 -8.57 2.852 1 95.31 54 PRO B N 1
ATOM 1551 C CA . PRO B 1 54 ? 11.344 -7.477 3.723 1 95.31 54 PRO B CA 1
ATOM 1552 C C . PRO B 1 54 ? 11.766 -7.957 5.109 1 95.31 54 PRO B C 1
ATOM 1554 O O . PRO B 1 54 ? 11.492 -9.102 5.48 1 95.31 54 PRO B O 1
ATOM 1557 N N . PRO B 1 55 ? 12.531 -7.102 5.832 1 91.56 55 PRO B N 1
ATOM 1558 C CA . PRO B 1 55 ? 12.773 -7.457 7.23 1 91.56 55 PRO B CA 1
ATOM 1559 C C . PRO B 1 55 ? 11.477 -7.582 8.039 1 91.56 55 PRO B C 1
ATOM 1561 O O . PRO B 1 55 ? 10.469 -6.965 7.691 1 91.56 55 PRO B O 1
ATOM 1564 N N . GLU B 1 56 ? 11.594 -8.43 9.086 1 89.12 56 GLU B N 1
ATOM 1565 C CA . GLU B 1 56 ? 10.43 -8.562 9.953 1 89.12 56 GLU B CA 1
ATOM 1566 C C . GLU B 1 56 ? 9.977 -7.203 10.477 1 89.12 56 GLU B C 1
ATOM 1568 O O . GLU B 1 56 ? 10.789 -6.41 10.945 1 89.12 56 GLU B O 1
ATOM 1573 N N . GLY B 1 57 ? 8.711 -6.938 10.32 1 90.25 57 GLY B N 1
ATOM 1574 C CA . GLY B 1 57 ? 8.18 -5.656 10.758 1 90.25 57 GLY B CA 1
ATOM 1575 C C . GLY B 1 57 ? 8.328 -4.566 9.711 1 90.25 57 GLY B C 1
ATOM 1576 O O . GLY B 1 57 ? 7.848 -3.445 9.898 1 90.25 57 GLY B O 1
ATOM 1577 N N . GLY B 1 58 ? 8.977 -4.922 8.625 1 94.12 58 GLY B N 1
ATOM 1578 C CA . GLY B 1 58 ? 9.203 -3.959 7.559 1 94.12 58 GLY B CA 1
ATOM 1579 C C . GLY B 1 58 ? 8.289 -4.172 6.363 1 94.12 58 GLY B C 1
ATOM 1580 O O . GLY B 1 58 ? 7.266 -4.852 6.473 1 94.12 58 GLY B O 1
ATOM 1581 N N . ALA B 1 59 ? 8.594 -3.492 5.281 1 96.62 59 ALA B N 1
ATOM 1582 C CA . ALA B 1 59 ? 7.824 -3.6 4.043 1 96.62 59 ALA B CA 1
ATOM 1583 C C . ALA B 1 59 ? 8.664 -3.186 2.84 1 96.62 59 ALA B C 1
ATOM 1585 O O . ALA B 1 59 ? 9.641 -2.449 2.98 1 96.62 59 ALA B O 1
ATOM 1586 N N . LEU B 1 60 ? 8.336 -3.689 1.764 1 97.75 60 LEU B N 1
ATOM 1587 C CA . LEU B 1 60 ? 8.82 -3.24 0.465 1 97.75 60 LEU B CA 1
ATOM 1588 C C . LEU B 1 60 ? 7.676 -2.75 -0.41 1 97.75 60 LEU B C 1
ATOM 1590 O O . LEU B 1 60 ? 6.676 -3.451 -0.583 1 97.75 60 LEU B O 1
ATOM 1594 N N . TRP B 1 61 ? 7.77 -1.535 -0.881 1 98.62 61 TRP B N 1
ATOM 1595 C CA . TRP B 1 61 ? 6.742 -0.912 -1.71 1 98.62 61 TRP B CA 1
ATOM 1596 C C . TRP B 1 61 ? 7.254 -0.686 -3.129 1 98.62 61 TRP B C 1
ATOM 1598 O O . TRP B 1 61 ? 8.273 -0.02 -3.332 1 98.62 61 TRP B O 1
ATOM 1608 N N . TYR B 1 62 ? 6.527 -1.252 -4.133 1 98.75 62 TYR B N 1
ATOM 1609 C CA . TYR B 1 62 ? 6.969 -1.197 -5.523 1 98.75 62 TYR B CA 1
ATOM 1610 C C . TYR B 1 62 ? 5.875 -0.631 -6.422 1 98.75 62 TYR B C 1
ATOM 1612 O O . TYR B 1 62 ? 4.684 -0.756 -6.113 1 98.75 62 TYR B O 1
ATOM 1620 N N . LEU B 1 63 ? 6.258 0.053 -7.457 1 98.81 63 LEU B N 1
ATOM 1621 C CA . LEU B 1 63 ? 5.484 0.095 -8.695 1 98.81 63 LEU B CA 1
ATOM 1622 C C . LEU B 1 63 ? 6.074 -0.848 -9.734 1 98.81 63 LEU B C 1
ATOM 1624 O O . LEU B 1 63 ? 7.105 -0.543 -10.344 1 98.81 63 LEU B O 1
ATOM 1628 N N . SER B 1 64 ? 5.379 -1.924 -9.977 1 98.31 64 SER B N 1
ATOM 1629 C CA . SER B 1 64 ? 5.887 -2.986 -10.836 1 98.31 64 SER B CA 1
ATOM 1630 C C . SER B 1 64 ? 5.348 -2.854 -12.258 1 98.31 64 SER B C 1
ATOM 1632 O O . SER B 1 64 ? 4.203 -2.441 -12.453 1 98.31 64 SER B O 1
ATOM 1634 N N . GLU B 1 65 ? 6.168 -3.18 -13.18 1 98.25 65 GLU B N 1
ATOM 1635 C CA . GLU B 1 65 ? 5.754 -3.277 -14.578 1 98.25 65 GLU B CA 1
ATOM 1636 C C . GLU B 1 65 ? 6 -4.68 -15.125 1 98.25 65 GLU B C 1
ATOM 1638 O O . GLU B 1 65 ? 7.113 -5.199 -15.039 1 98.25 65 GLU B O 1
ATOM 1643 N N . LEU B 1 66 ? 4.977 -5.285 -15.609 1 97.38 66 LEU B N 1
ATOM 1644 C CA . LEU B 1 66 ? 5.082 -6.543 -16.344 1 97.38 66 LEU B CA 1
ATOM 1645 C C . LEU B 1 66 ? 5.113 -6.297 -17.844 1 97.38 66 LEU B C 1
ATOM 1647 O O . LEU B 1 66 ? 4.141 -5.805 -18.422 1 97.38 66 LEU B O 1
ATOM 1651 N N . PRO B 1 67 ? 6.246 -6.656 -18.484 1 97.19 67 PRO B N 1
ATOM 1652 C CA . PRO B 1 67 ? 6.277 -6.465 -19.938 1 97.19 67 PRO B CA 1
ATOM 1653 C C . PRO B 1 67 ? 5.32 -7.395 -20.672 1 97.19 67 PRO B C 1
ATOM 1655 O O . PRO B 1 67 ? 4.875 -8.398 -20.109 1 97.19 67 PRO B O 1
ATOM 1658 N N . PRO B 1 68 ? 4.988 -6.973 -21.953 1 97.25 68 PRO B N 1
ATOM 1659 C CA . PRO B 1 68 ? 4.16 -7.863 -22.766 1 97.25 68 PRO B CA 1
ATOM 1660 C C . PRO B 1 68 ? 4.723 -9.281 -22.844 1 97.25 68 PRO B C 1
ATOM 1662 O O . PRO B 1 68 ? 5.93 -9.461 -23.031 1 97.25 68 PRO B O 1
ATOM 1665 N N . GLY B 1 69 ? 3.889 -10.25 -22.609 1 94.81 69 GLY B N 1
ATOM 1666 C CA . GLY B 1 69 ? 4.277 -11.648 -22.766 1 94.81 69 GLY B CA 1
ATOM 1667 C C . GLY B 1 69 ? 4.965 -12.203 -21.531 1 94.81 69 GLY B C 1
ATOM 1668 O O . GLY B 1 69 ? 5.312 -13.391 -21.484 1 94.81 69 GLY B O 1
ATOM 1669 N N . LYS B 1 70 ? 5.137 -11.43 -20.547 1 91.75 70 LYS B N 1
ATOM 1670 C CA . LYS B 1 70 ? 5.789 -11.922 -19.328 1 91.75 70 LYS B CA 1
ATOM 1671 C C . LYS B 1 70 ? 5.109 -13.18 -18.812 1 91.75 70 LYS B C 1
ATOM 1673 O O . LYS B 1 70 ? 3.881 -13.242 -18.734 1 91.75 70 LYS B O 1
ATOM 1678 N N . GLY B 1 71 ? 5.973 -14.133 -18.438 1 87.19 71 GLY B N 1
ATOM 1679 C CA . GLY B 1 71 ? 5.496 -15.359 -17.812 1 87.19 71 GLY B CA 1
ATOM 1680 C C . GLY B 1 71 ? 4.801 -16.297 -18.781 1 87.19 71 GLY B C 1
ATOM 1681 O O . GLY B 1 71 ? 4.273 -17.328 -18.391 1 87.19 71 GLY B O 1
ATOM 1682 N N . MET B 1 72 ? 4.711 -15.859 -19.984 1 83.69 72 MET B N 1
ATOM 1683 C CA . MET B 1 72 ? 3.994 -16.688 -20.953 1 83.69 72 MET B CA 1
ATOM 1684 C C . MET B 1 72 ? 4.891 -17.797 -21.484 1 83.69 72 MET B C 1
ATOM 1686 O O . MET B 1 72 ? 4.406 -18.75 -22.109 1 83.69 72 MET B O 1
ATOM 1690 N N . THR B 1 73 ? 6.113 -17.641 -21.141 1 79.62 73 THR B N 1
ATOM 1691 C CA . THR B 1 73 ? 7.078 -18.672 -21.453 1 79.62 73 THR B CA 1
ATOM 1692 C C . THR B 1 73 ? 7.949 -19 -20.234 1 79.62 73 THR B C 1
ATOM 1694 O O . THR B 1 73 ? 8.078 -18.172 -19.328 1 79.62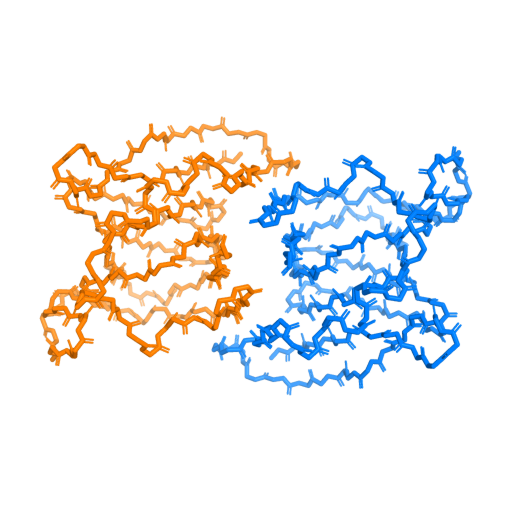 73 THR B O 1
ATOM 1697 N N . ALA B 1 74 ? 8.352 -20.219 -20.203 1 76.19 74 ALA B N 1
ATOM 1698 C CA . ALA B 1 74 ? 9.188 -20.625 -19.078 1 76.19 74 ALA B CA 1
ATOM 1699 C C . ALA B 1 74 ? 10.5 -19.844 -19.047 1 76.19 74 ALA B C 1
ATOM 1701 O O . ALA B 1 74 ? 11.086 -19.578 -20.109 1 76.19 74 ALA B O 1
ATOM 1702 N N . THR B 1 75 ? 10.797 -19.297 -17.859 1 68 75 THR B N 1
ATOM 1703 C CA . THR B 1 75 ? 12.078 -18.625 -17.672 1 68 75 THR B CA 1
ATOM 1704 C C . THR B 1 75 ? 12.945 -19.391 -16.672 1 68 75 THR B C 1
ATOM 1706 O O . THR B 1 75 ? 12.531 -20.422 -16.156 1 68 75 THR B O 1
ATOM 1709 N N . SER B 1 76 ? 14.164 -18.797 -16.391 1 68.31 76 SER B N 1
ATOM 1710 C CA . SER B 1 76 ? 15.133 -19.422 -15.5 1 68.31 76 SER B CA 1
ATOM 1711 C C . SER B 1 76 ? 14.648 -19.406 -14.047 1 68.31 76 SER B C 1
ATOM 1713 O O . SER B 1 76 ? 13.992 -18.453 -13.617 1 68.31 76 SER B O 1
ATOM 1715 N N . VAL B 1 77 ? 14.859 -20.516 -13.359 1 75.88 77 VAL B N 1
ATOM 1716 C CA . VAL B 1 77 ? 14.516 -20.766 -11.961 1 75.88 77 VAL B CA 1
ATOM 1717 C C . VAL B 1 77 ? 15.5 -20.031 -11.047 1 75.88 77 VAL B C 1
ATOM 1719 O O . VAL B 1 77 ? 16.688 -19.938 -11.359 1 75.88 77 VAL B O 1
ATOM 1722 N N . ALA B 1 78 ? 14.969 -19.438 -10.094 1 78.56 78 ALA B N 1
ATOM 1723 C CA . ALA B 1 78 ? 15.766 -18.875 -9.008 1 78.56 78 ALA B CA 1
ATOM 1724 C C . ALA B 1 78 ? 15.398 -19.531 -7.676 1 78.56 78 ALA B C 1
ATOM 1726 O O . ALA B 1 78 ? 14.367 -20.188 -7.562 1 78.56 78 ALA B O 1
ATOM 1727 N N . ASP B 1 79 ? 16.312 -19.344 -6.727 1 80.69 79 ASP B N 1
ATOM 1728 C CA . ASP B 1 79 ? 15.969 -19.844 -5.402 1 80.69 79 ASP B CA 1
ATOM 1729 C C . ASP B 1 79 ? 14.664 -19.25 -4.902 1 80.69 79 ASP B C 1
ATOM 1731 O O . ASP B 1 79 ? 14.5 -18.016 -4.891 1 80.69 79 ASP B O 1
ATOM 1735 N N . GLY B 1 80 ? 13.672 -20.125 -4.625 1 83.44 80 GLY B N 1
ATOM 1736 C CA . GLY B 1 80 ? 12.383 -19.688 -4.098 1 83.44 80 GLY B CA 1
ATOM 1737 C C . GLY B 1 80 ? 11.398 -19.297 -5.18 1 83.44 80 GLY B C 1
ATOM 1738 O O . GLY B 1 80 ? 10.32 -18.781 -4.887 1 83.44 80 GLY B O 1
ATOM 1739 N N . MET B 1 81 ? 11.828 -19.438 -6.406 1 86.81 81 MET B N 1
ATOM 1740 C CA . MET B 1 81 ? 10.938 -19.188 -7.539 1 86.81 81 MET B CA 1
ATOM 1741 C C . MET B 1 81 ? 11.102 -20.266 -8.602 1 86.81 81 MET B C 1
ATOM 1743 O O . MET B 1 81 ? 12.227 -20.578 -9.008 1 86.81 81 MET B O 1
ATOM 1747 N N . ASP B 1 82 ? 10.055 -20.812 -9.117 1 89.31 82 ASP B N 1
ATOM 1748 C CA . ASP B 1 82 ? 10.156 -21.891 -10.094 1 89.31 82 ASP B CA 1
ATOM 1749 C C . ASP B 1 82 ? 10.086 -21.344 -11.516 1 89.31 82 ASP B C 1
ATOM 1751 O O . ASP B 1 82 ? 10.086 -20.141 -11.727 1 89.31 82 ASP B O 1
ATOM 1755 N N . GLU B 1 83 ? 10.117 -22.203 -12.461 1 87.75 83 GLU B N 1
ATOM 1756 C CA . GLU B 1 83 ? 10.227 -21.828 -13.859 1 87.75 83 GLU B CA 1
ATOM 1757 C C . GLU B 1 83 ? 8.977 -21.078 -14.328 1 87.75 83 GLU B C 1
ATOM 1759 O O . GLU B 1 83 ? 9 -20.406 -15.359 1 87.75 83 GLU B O 1
ATOM 1764 N N . ARG B 1 84 ? 7.93 -21.266 -13.672 1 90.56 84 ARG B N 1
ATOM 1765 C CA . ARG B 1 84 ? 6.684 -20.578 -14.023 1 90.56 84 ARG B CA 1
ATOM 1766 C C . ARG B 1 84 ? 6.57 -19.234 -13.305 1 90.56 84 ARG B C 1
ATOM 1768 O O . ARG B 1 84 ? 5.613 -18.5 -13.523 1 90.56 84 ARG B O 1
ATOM 1775 N N . GLY B 1 85 ? 7.527 -18.984 -12.406 1 92.62 85 GLY B N 1
ATOM 1776 C CA . GLY B 1 85 ? 7.559 -17.719 -11.695 1 92.62 85 GLY B CA 1
ATOM 1777 C C . GLY B 1 85 ? 6.859 -17.766 -10.352 1 92.62 85 GLY B C 1
ATOM 1778 O O . GLY B 1 85 ? 6.672 -16.734 -9.703 1 92.62 85 GLY B O 1
ATOM 1779 N N . PHE B 1 86 ? 6.41 -18.953 -9.969 1 95.38 86 PHE B N 1
ATOM 1780 C CA . PHE B 1 86 ? 5.742 -19.094 -8.688 1 95.38 86 PHE B CA 1
ATOM 1781 C C . PHE B 1 86 ? 6.711 -18.828 -7.539 1 95.38 86 PHE B C 1
ATOM 1783 O O . PHE B 1 86 ? 7.828 -19.344 -7.535 1 95.38 86 PHE B O 1
ATOM 1790 N N . HIS B 1 87 ? 6.289 -18.047 -6.59 1 95.88 87 HIS B N 1
ATOM 1791 C CA . HIS B 1 87 ? 7.074 -17.75 -5.398 1 95.88 87 HIS B CA 1
ATOM 1792 C C . HIS B 1 87 ? 6.176 -17.375 -4.223 1 95.88 87 HIS B C 1
ATOM 1794 O O . HIS B 1 87 ? 5.008 -17.031 -4.418 1 95.88 87 HIS B O 1
ATOM 1800 N N . VAL B 1 88 ? 6.77 -17.484 -3.039 1 95.94 88 VAL B N 1
ATOM 1801 C CA . VAL B 1 88 ? 6.059 -17.109 -1.82 1 95.94 88 VAL B CA 1
ATOM 1802 C C . VAL B 1 88 ? 6.992 -16.328 -0.9 1 95.94 88 VAL B C 1
ATOM 1804 O O . VAL B 1 88 ? 8.203 -16.547 -0.905 1 95.94 88 VAL B O 1
ATOM 1807 N N . THR B 1 89 ? 6.473 -15.344 -0.292 1 95.56 89 THR B N 1
ATOM 1808 C CA . THR B 1 89 ? 7.125 -14.609 0.784 1 95.56 89 THR B CA 1
ATOM 1809 C C . THR B 1 89 ? 6.281 -14.648 2.055 1 95.56 89 THR B C 1
ATOM 1811 O O . THR B 1 89 ? 5.078 -14.914 2 1 95.56 89 THR B O 1
ATOM 1814 N N . LYS B 1 90 ? 6.957 -14.453 3.193 1 94.12 90 LYS B N 1
ATOM 1815 C CA . LYS B 1 90 ? 6.227 -14.344 4.453 1 94.12 90 LYS B CA 1
ATOM 1816 C C . LYS B 1 90 ? 5.664 -12.938 4.637 1 94.12 90 LYS B C 1
ATOM 1818 O O . LYS B 1 90 ? 6.07 -12.211 5.547 1 94.12 90 LYS B O 1
ATOM 1823 N N . THR B 1 91 ? 4.703 -12.633 3.777 1 95.62 91 THR B N 1
ATOM 1824 C CA . THR B 1 91 ? 4.16 -11.281 3.746 1 95.62 91 THR B CA 1
ATOM 1825 C C . THR B 1 91 ? 2.662 -11.305 3.453 1 95.62 91 THR B C 1
ATOM 1827 O O . THR B 1 91 ? 2.139 -12.305 2.955 1 95.62 91 THR B O 1
ATOM 1830 N N . THR B 1 92 ? 1.975 -10.273 3.891 1 96.19 92 THR B N 1
ATOM 1831 C CA . THR B 1 92 ? 0.716 -9.852 3.285 1 96.19 92 THR B CA 1
ATOM 1832 C C . THR B 1 92 ? 0.96 -8.812 2.195 1 96.19 92 THR B C 1
ATOM 1834 O O . THR B 1 92 ? 1.578 -7.777 2.445 1 96.19 92 THR B O 1
ATOM 1837 N N . ASP B 1 93 ? 0.55 -9.109 0.951 1 98 93 ASP B N 1
ATOM 1838 C CA . ASP B 1 93 ? 0.769 -8.211 -0.179 1 98 93 ASP B CA 1
ATOM 1839 C C . ASP B 1 93 ? -0.515 -7.473 -0.548 1 98 93 ASP B C 1
ATOM 1841 O O . ASP B 1 93 ? -1.58 -8.086 -0.661 1 98 93 ASP B O 1
ATOM 1845 N N . PHE B 1 94 ? -0.424 -6.195 -0.701 1 98.75 94 PHE B N 1
ATOM 1846 C CA . PHE B 1 94 ? -1.506 -5.332 -1.154 1 98.75 94 PHE B CA 1
ATOM 1847 C C . PHE B 1 94 ? -1.229 -4.809 -2.559 1 98.75 94 PHE B C 1
ATOM 1849 O O . PHE B 1 94 ? -0.297 -4.027 -2.764 1 98.75 94 PHE B O 1
ATOM 1856 N N . ILE B 1 95 ? -2.043 -5.254 -3.516 1 98.94 95 ILE B N 1
ATOM 1857 C CA . ILE B 1 95 ? -1.765 -4.98 -4.922 1 98.94 95 ILE B CA 1
ATOM 1858 C C . ILE B 1 95 ? -2.932 -4.215 -5.539 1 98.94 95 ILE B C 1
ATOM 1860 O O . ILE B 1 95 ? -4.094 -4.562 -5.316 1 98.94 95 ILE B O 1
ATOM 1864 N N . TYR B 1 96 ? -2.668 -3.174 -6.215 1 98.94 96 TYR B N 1
ATOM 1865 C CA . TYR B 1 96 ? -3.646 -2.416 -6.988 1 98.94 96 TYR B CA 1
ATOM 1866 C C . TYR B 1 96 ? -3.205 -2.277 -8.438 1 98.94 96 TYR B C 1
ATOM 1868 O O . TYR B 1 96 ? -2.148 -1.71 -8.727 1 98.94 96 TYR B O 1
ATOM 1876 N N . ILE B 1 97 ? -4.004 -2.768 -9.406 1 98.94 97 ILE B N 1
ATOM 1877 C CA . ILE B 1 97 ? -3.654 -2.709 -10.82 1 98.94 97 ILE B CA 1
ATOM 1878 C C . ILE B 1 97 ? -3.887 -1.298 -11.352 1 98.94 97 ILE B C 1
ATOM 1880 O O . ILE B 1 97 ? -5.012 -0.797 -11.336 1 98.94 97 ILE B O 1
ATOM 1884 N N . LEU B 1 98 ? -2.807 -0.709 -11.781 1 98.81 98 LEU B N 1
ATOM 1885 C CA . LEU B 1 98 ? -2.895 0.664 -12.266 1 98.81 98 LEU B CA 1
ATOM 1886 C C . LEU B 1 98 ? -3.291 0.695 -13.742 1 98.81 98 LEU B C 1
ATOM 1888 O O . LEU B 1 98 ? -4.051 1.569 -14.164 1 98.81 98 LEU B O 1
ATOM 1892 N N . SER B 1 99 ? -2.713 -0.176 -14.516 1 98.69 99 SER B N 1
ATOM 1893 C CA . SER B 1 99 ? -2.975 -0.24 -15.945 1 98.69 99 SER B CA 1
ATOM 1894 C C . SER B 1 99 ? -2.729 -1.643 -16.484 1 98.69 99 SER B C 1
ATOM 1896 O O . SER B 1 99 ? -1.916 -2.393 -15.945 1 98.69 99 SER B O 1
ATOM 1898 N N . GLY B 1 100 ? -3.453 -1.988 -17.578 1 98.5 100 GLY B N 1
ATOM 1899 C CA . GLY B 1 100 ? -3.27 -3.252 -18.281 1 98.5 100 GLY B CA 1
ATOM 1900 C C . GLY B 1 100 ? -4.086 -4.383 -17.688 1 98.5 100 GLY B C 1
ATOM 1901 O O . GLY B 1 100 ? -5.02 -4.145 -16.906 1 98.5 100 GLY B O 1
ATOM 1902 N N . ARG B 1 101 ? -3.852 -5.504 -18.234 1 98.44 101 ARG B N 1
ATOM 1903 C CA . ARG B 1 101 ? -4.461 -6.762 -17.812 1 98.44 101 ARG B CA 1
ATOM 1904 C C . ARG B 1 101 ? -3.395 -7.801 -17.469 1 98.44 101 ARG B C 1
ATOM 1906 O O . ARG B 1 101 ? -2.371 -7.891 -18.156 1 98.44 101 ARG B O 1
ATOM 1913 N N . VAL B 1 102 ? -3.676 -8.531 -16.406 1 98.56 102 VAL B N 1
ATOM 1914 C CA . VAL B 1 102 ? -2.693 -9.531 -15.984 1 98.56 102 VAL B CA 1
ATOM 1915 C C . VAL B 1 102 ? -3.406 -10.789 -15.516 1 98.56 102 VAL B C 1
ATOM 1917 O O . VAL B 1 102 ? -4.605 -10.766 -15.227 1 98.56 102 VAL B O 1
ATOM 1920 N N . LEU B 1 103 ? -2.674 -11.852 -15.508 1 98.69 103 LEU B N 1
ATOM 1921 C CA . LEU B 1 103 ? -3.104 -13.094 -14.875 1 98.69 103 LEU B CA 1
ATOM 1922 C C . LEU B 1 103 ? -2.336 -13.336 -13.586 1 98.69 103 LEU B C 1
ATOM 1924 O O . LEU B 1 103 ? -1.107 -13.227 -13.555 1 98.69 103 LEU B O 1
ATOM 1928 N N . LEU B 1 104 ? -3.061 -13.586 -12.562 1 98.69 104 LEU B N 1
ATOM 1929 C CA . LEU B 1 104 ? -2.518 -14.07 -11.297 1 98.69 104 LEU B CA 1
ATOM 1930 C C . LEU B 1 104 ? -2.734 -15.578 -11.148 1 98.69 104 LEU B C 1
ATOM 1932 O O . LEU B 1 104 ? -3.871 -16.031 -11 1 98.69 104 LEU B O 1
ATOM 1936 N N . ASP B 1 105 ? -1.635 -16.281 -11.211 1 98.25 105 ASP B N 1
ATOM 1937 C CA . ASP B 1 105 ? -1.706 -17.734 -11.047 1 98.25 105 ASP B CA 1
ATOM 1938 C C . ASP B 1 105 ? -1.504 -18.125 -9.586 1 98.25 105 ASP B C 1
ATOM 1940 O O . ASP B 1 105 ? -0.534 -17.719 -8.953 1 98.25 105 ASP B O 1
ATOM 1944 N N . LEU B 1 106 ? -2.479 -18.875 -9.133 1 98.38 106 LEU B N 1
ATOM 1945 C CA . LEU B 1 106 ? -2.428 -19.5 -7.812 1 98.38 106 LEU B CA 1
ATOM 1946 C C . LEU B 1 106 ? -2.33 -21.016 -7.93 1 98.38 106 LEU B C 1
ATOM 1948 O O . LEU B 1 106 ? -2.383 -21.562 -9.039 1 98.38 106 LEU B O 1
ATOM 1952 N N . ASP B 1 107 ? -2.111 -21.688 -6.793 1 97.69 107 ASP B N 1
ATOM 1953 C CA . ASP B 1 107 ? -2.033 -23.141 -6.84 1 97.69 107 ASP B CA 1
ATOM 1954 C C . ASP B 1 107 ? -3.336 -23.734 -7.359 1 97.69 107 ASP B C 1
ATOM 1956 O O . ASP B 1 107 ? -3.314 -24.703 -8.133 1 97.69 107 ASP B O 1
ATOM 1960 N N . ARG B 1 108 ? -4.469 -23.141 -6.992 1 98.31 108 ARG B N 1
ATOM 1961 C CA . ARG B 1 108 ? -5.746 -23.781 -7.293 1 98.31 108 ARG B CA 1
ATOM 1962 C C . ARG B 1 108 ? -6.52 -23 -8.344 1 98.31 108 ARG B C 1
ATOM 1964 O O . ARG B 1 108 ? -7.488 -23.5 -8.914 1 98.31 108 ARG B O 1
ATOM 1971 N N . ASP B 1 109 ? -6.121 -21.766 -8.531 1 98.12 109 ASP B N 1
ATOM 1972 C CA . ASP B 1 109 ? -6.914 -20.875 -9.375 1 98.12 109 ASP B CA 1
ATOM 1973 C C . ASP B 1 109 ? -6.016 -20.016 -10.258 1 98.12 109 ASP B C 1
ATOM 1975 O O . ASP B 1 109 ? -4.809 -19.906 -10.023 1 98.12 109 ASP B O 1
ATOM 1979 N N . THR B 1 110 ? -6.566 -19.531 -11.289 1 98.38 110 THR B N 1
ATOM 1980 C CA . THR B 1 110 ? -6.027 -18.391 -12.039 1 98.38 110 THR B CA 1
ATOM 1981 C C . THR B 1 110 ? -7.047 -17.266 -12.125 1 98.38 110 THR B C 1
ATOM 1983 O O . THR B 1 110 ? -8.211 -17.5 -12.445 1 98.38 110 THR B O 1
ATOM 1986 N N . VAL B 1 111 ? -6.566 -16.031 -11.867 1 98.56 111 VAL B N 1
ATOM 1987 C CA . VAL B 1 111 ? -7.457 -14.883 -11.836 1 98.56 111 VAL B CA 1
ATOM 1988 C C . VAL B 1 111 ? -7.008 -13.859 -12.875 1 98.56 111 VAL B C 1
ATOM 1990 O O . VAL B 1 111 ? -5.832 -13.492 -12.93 1 98.56 111 VAL B O 1
ATOM 1993 N N . GLU B 1 112 ? -7.949 -13.414 -13.641 1 98.75 112 GLU B N 1
ATOM 1994 C CA . GLU B 1 112 ? -7.672 -12.297 -14.531 1 98.75 112 GLU B CA 1
ATOM 1995 C C . GLU B 1 112 ? -7.98 -10.961 -13.852 1 98.75 112 GLU B C 1
ATOM 1997 O O . GLU B 1 112 ? -9.062 -10.781 -13.289 1 98.75 112 GLU B O 1
ATOM 2002 N N . LEU B 1 113 ? -7.047 -10.039 -13.961 1 98.75 113 LEU B N 1
ATOM 2003 C CA . LEU B 1 113 ? -7.188 -8.742 -13.312 1 98.75 113 LEU B CA 1
ATOM 2004 C C . LEU B 1 113 ? -6.957 -7.609 -14.305 1 98.75 113 LEU B C 1
ATOM 2006 O O . LEU B 1 113 ? -6.211 -7.77 -15.273 1 98.75 113 LEU B O 1
ATOM 2010 N N . ALA B 1 114 ? -7.582 -6.516 -14.023 1 98.62 114 ALA B N 1
ATOM 2011 C CA . ALA B 1 114 ? -7.449 -5.328 -14.859 1 98.62 114 ALA B CA 1
ATOM 2012 C C . ALA B 1 114 ? -7.336 -4.062 -14.016 1 98.62 114 ALA B C 1
ATOM 2014 O O . ALA B 1 114 ? -7.488 -4.113 -12.789 1 98.62 114 ALA B O 1
ATOM 2015 N N . ALA B 1 115 ? -7.074 -2.965 -14.727 1 98.62 115 ALA B N 1
ATOM 2016 C CA . ALA B 1 115 ? -6.906 -1.681 -14.047 1 98.62 115 ALA B CA 1
ATOM 2017 C C . ALA B 1 115 ? -8.055 -1.414 -13.086 1 98.62 115 ALA B C 1
ATOM 2019 O O . ALA B 1 115 ? -9.227 -1.579 -13.438 1 98.62 115 ALA B O 1
ATOM 2020 N N . GLY B 1 116 ? -7.699 -1.087 -11.875 1 98.56 116 GLY B N 1
ATOM 2021 C CA . GLY B 1 116 ? -8.711 -0.751 -10.883 1 98.56 116 GLY B CA 1
ATOM 2022 C C . GLY B 1 116 ? -9 -1.885 -9.914 1 98.56 116 GLY B C 1
ATOM 2023 O O . GLY B 1 116 ? -9.641 -1.68 -8.891 1 98.56 116 GLY B O 1
ATOM 2024 N N . ASP B 1 117 ? -8.547 -3.121 -10.227 1 98.88 117 ASP B N 1
ATOM 2025 C CA . ASP B 1 117 ? -8.766 -4.25 -9.328 1 98.88 117 ASP B CA 1
ATOM 2026 C C . ASP B 1 117 ? -7.781 -4.219 -8.156 1 98.88 117 ASP B C 1
ATOM 2028 O O . ASP B 1 117 ? -6.609 -3.885 -8.336 1 98.88 117 ASP B O 1
ATOM 2032 N N . ALA B 1 118 ? -8.281 -4.566 -6.969 1 98.94 118 ALA B N 1
ATOM 2033 C CA . ALA B 1 118 ? -7.473 -4.711 -5.758 1 98.94 118 ALA B CA 1
ATOM 2034 C C . ALA B 1 118 ? -7.301 -6.18 -5.387 1 98.94 118 ALA B C 1
ATOM 2036 O O . ALA B 1 118 ? -8.242 -6.969 -5.5 1 98.94 118 ALA B O 1
ATOM 2037 N N . VAL B 1 119 ? -6.078 -6.516 -4.949 1 98.94 119 VAL B N 1
ATOM 2038 C CA . VAL B 1 119 ? -5.777 -7.891 -4.57 1 98.94 119 VAL B CA 1
ATOM 2039 C C . VAL B 1 119 ? -5.023 -7.906 -3.24 1 98.94 119 VAL B C 1
ATOM 2041 O O . VAL B 1 119 ? -4.133 -7.086 -3.018 1 98.94 119 VAL B O 1
ATOM 2044 N N . VAL B 1 120 ? -5.379 -8.797 -2.357 1 98.56 120 VAL B N 1
ATOM 2045 C CA . VAL B 1 120 ? -4.617 -9.078 -1.145 1 98.56 120 VAL B CA 1
ATOM 2046 C C . VAL B 1 120 ? -4.117 -10.516 -1.171 1 98.56 120 VAL B C 1
ATOM 2048 O O . VAL B 1 120 ? -4.914 -11.453 -1.272 1 98.56 120 VAL B O 1
ATOM 2051 N N . LEU B 1 121 ? -2.824 -10.688 -1.156 1 97.5 121 LEU B N 1
ATOM 2052 C CA . LEU B 1 121 ? -2.213 -12.008 -1.026 1 97.5 121 LEU B CA 1
ATOM 2053 C C . LEU B 1 121 ? -1.785 -12.266 0.413 1 97.5 121 LEU B C 1
ATOM 2055 O O . LEU B 1 121 ? -0.995 -11.508 0.979 1 97.5 121 LEU B O 1
ATOM 2059 N N . GLN B 1 122 ? -2.301 -13.281 1 1 95.25 122 GLN B N 1
ATOM 2060 C CA . GLN B 1 122 ? -1.929 -13.664 2.359 1 95.25 122 GLN B CA 1
ATOM 2061 C C . GLN B 1 122 ? -1.082 -14.93 2.367 1 95.25 122 GLN B C 1
ATOM 2063 O O . GLN B 1 122 ? -1.617 -16.047 2.359 1 95.25 122 GLN B O 1
ATOM 2068 N N . ALA B 1 123 ? 0.27 -14.711 2.363 1 93.5 123 ALA B N 1
ATOM 2069 C CA . ALA B 1 123 ? 1.228 -15.812 2.41 1 93.5 123 ALA B CA 1
ATOM 2070 C C . ALA B 1 123 ? 0.999 -16.781 1.26 1 93.5 123 ALA B C 1
ATOM 2072 O O . ALA B 1 123 ? 1.067 -18 1.446 1 93.5 123 ALA B O 1
ATOM 2073 N N . ALA B 1 124 ? 0.752 -16.297 0.118 1 95.44 124 ALA B N 1
ATOM 2074 C CA . ALA B 1 124 ? 0.232 -17.141 -0.956 1 95.44 124 ALA B CA 1
ATOM 2075 C C . ALA B 1 124 ? 1.283 -17.359 -2.039 1 95.44 124 ALA B C 1
ATOM 2077 O O . ALA B 1 124 ? 1.863 -16.406 -2.553 1 95.44 124 ALA B O 1
ATOM 2078 N N . ASN B 1 125 ? 1.523 -18.625 -2.32 1 96.62 125 ASN B N 1
ATOM 2079 C CA . ASN B 1 125 ? 2.295 -18.953 -3.512 1 96.62 125 ASN B CA 1
ATOM 2080 C C . ASN B 1 125 ? 1.602 -18.469 -4.781 1 96.62 125 ASN B C 1
ATOM 2082 O O . ASN B 1 125 ? 0.404 -18.703 -4.965 1 96.62 125 ASN B O 1
ATOM 2086 N N . HIS B 1 126 ? 2.352 -17.75 -5.652 1 97.81 126 HIS B N 1
ATOM 2087 C CA . HIS B 1 126 ? 1.684 -17.141 -6.801 1 97.81 126 HIS B CA 1
ATOM 2088 C C . HIS B 1 126 ? 2.68 -16.812 -7.906 1 97.81 126 HIS B C 1
ATOM 2090 O O . HIS B 1 126 ? 3.893 -16.828 -7.684 1 97.81 126 HIS B O 1
ATOM 2096 N N . ALA B 1 127 ? 2.166 -16.562 -9.102 1 97.06 127 ALA B N 1
ATOM 2097 C CA . ALA B 1 127 ? 2.906 -16.062 -10.258 1 97.06 127 ALA B CA 1
ATOM 2098 C C . ALA B 1 127 ? 2.072 -15.062 -11.047 1 97.06 127 ALA B C 1
ATOM 2100 O O . ALA B 1 127 ? 0.841 -15.125 -11.047 1 97.06 127 ALA B O 1
ATOM 2101 N N . TRP B 1 128 ? 2.781 -14.188 -11.703 1 97.25 128 TRP B N 1
ATOM 2102 C CA . TRP B 1 128 ? 2.135 -13.18 -12.531 1 97.25 128 TRP B CA 1
ATOM 2103 C C . TRP B 1 128 ? 2.445 -13.406 -14.008 1 97.25 128 TRP B C 1
ATOM 2105 O O . TRP B 1 128 ? 3.588 -13.695 -14.367 1 97.25 128 TRP B O 1
ATOM 2115 N N . ARG B 1 129 ? 1.443 -13.211 -14.836 1 97.62 129 ARG B N 1
ATOM 2116 C CA . ARG B 1 129 ? 1.633 -13.242 -16.281 1 97.62 129 ARG B CA 1
ATOM 2117 C C . ARG B 1 129 ? 0.962 -12.055 -16.953 1 97.62 129 ARG B C 1
ATOM 2119 O O . ARG B 1 129 ? -0.039 -11.531 -16.453 1 97.62 129 ARG B O 1
ATOM 2126 N N . ASN B 1 130 ? 1.537 -11.586 -18.016 1 98.12 130 ASN B N 1
ATOM 2127 C CA . ASN B 1 130 ? 0.949 -10.609 -18.938 1 98.12 130 ASN B CA 1
ATOM 2128 C C . ASN B 1 130 ? 0.73 -11.203 -20.328 1 98.12 130 ASN B C 1
ATOM 2130 O O . ASN B 1 130 ? 1.637 -11.188 -21.156 1 98.12 130 ASN B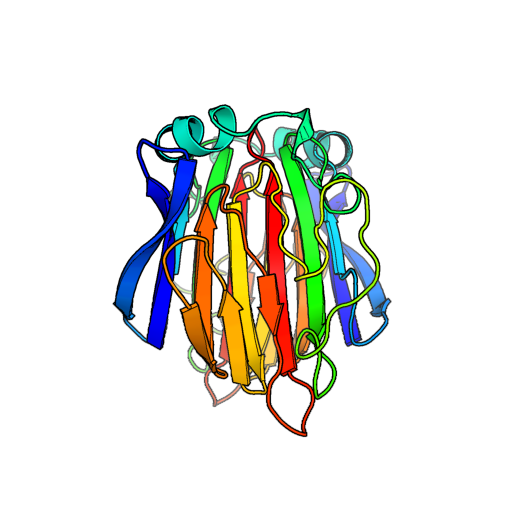 O 1
ATOM 2134 N N . PRO B 1 131 ? -0.468 -11.617 -20.562 1 96.94 131 PRO B N 1
ATOM 2135 C CA . PRO B 1 131 ? -0.722 -12.289 -21.844 1 96.94 131 PRO B CA 1
ATOM 2136 C C . PRO B 1 131 ? -0.997 -11.297 -22.969 1 96.94 131 PRO B C 1
ATOM 2138 O O . PRO B 1 131 ? -1.412 -11.703 -24.062 1 96.94 131 PRO B O 1
ATOM 2141 N N . THR B 1 132 ? -0.868 -10.008 -22.719 1 97.81 132 THR B N 1
ATOM 2142 C CA . THR B 1 132 ? -1.265 -8.992 -23.688 1 97.81 132 THR B CA 1
ATOM 2143 C C . THR B 1 132 ? -0.043 -8.422 -24.406 1 97.81 132 THR B C 1
ATOM 2145 O O . THR B 1 132 ? 1.079 -8.883 -24.188 1 97.81 132 THR B O 1
ATOM 2148 N N . THR B 1 133 ? -0.291 -7.383 -25.297 1 97.81 133 THR B N 1
ATOM 2149 C CA . THR B 1 133 ? 0.775 -6.77 -26.078 1 97.81 133 THR B CA 1
ATOM 2150 C C . THR B 1 133 ? 1.17 -5.418 -25.5 1 97.81 133 THR B C 1
ATOM 2152 O O . THR B 1 133 ? 2 -4.707 -26.078 1 97.81 133 THR B O 1
ATOM 2155 N N . GLU B 1 134 ? 0.58 -5.043 -24.406 1 98.12 134 GLU B N 1
ATOM 2156 C CA . GLU B 1 134 ? 0.905 -3.795 -23.719 1 98.12 134 GLU B CA 1
ATOM 2157 C C . GLU B 1 134 ? 1.43 -4.059 -22.312 1 98.12 134 GLU B C 1
ATOM 2159 O O . GLU B 1 134 ? 1.038 -5.039 -21.672 1 98.12 134 GLU B O 1
ATOM 2164 N N . PRO B 1 135 ? 2.303 -3.219 -21.797 1 98.38 135 PRO B N 1
ATOM 2165 C CA . PRO B 1 135 ? 2.752 -3.398 -20.422 1 98.38 135 PRO B CA 1
ATOM 2166 C C . PRO B 1 135 ? 1.616 -3.26 -19.406 1 98.38 135 PRO B C 1
ATOM 2168 O O . PRO B 1 135 ? 0.638 -2.555 -19.656 1 98.38 135 PRO B O 1
ATOM 2171 N N . ALA B 1 136 ? 1.707 -3.957 -18.406 1 98.69 136 ALA B N 1
ATOM 2172 C CA . ALA B 1 136 ? 0.825 -3.785 -17.25 1 98.69 136 ALA B CA 1
ATOM 2173 C C . ALA B 1 136 ? 1.595 -3.254 -16.047 1 98.69 136 ALA B C 1
ATOM 2175 O O . ALA B 1 136 ? 2.744 -3.639 -15.812 1 98.69 136 ALA B O 1
ATOM 2176 N N . ARG B 1 137 ? 0.942 -2.367 -15.258 1 98.69 137 ARG B N 1
ATOM 2177 C CA . ARG B 1 137 ? 1.569 -1.785 -14.078 1 98.69 137 ARG B CA 1
ATOM 2178 C C . ARG B 1 137 ? 0.672 -1.932 -12.852 1 98.69 137 ARG B C 1
ATOM 2180 O O . ARG B 1 137 ? -0.548 -1.791 -12.953 1 98.69 137 ARG B O 1
ATOM 2187 N N . PHE B 1 138 ? 1.312 -2.232 -11.758 1 98.62 138 PHE B N 1
ATOM 2188 C CA . PHE B 1 138 ? 0.542 -2.279 -10.523 1 98.62 138 PHE B CA 1
ATOM 2189 C C . PHE B 1 138 ? 1.399 -1.857 -9.336 1 98.62 138 PHE B C 1
ATOM 2191 O O . PHE B 1 138 ? 2.627 -1.969 -9.383 1 98.62 138 PHE B O 1
ATOM 2198 N N . LEU B 1 139 ? 0.778 -1.273 -8.367 1 98.88 139 LEU B N 1
ATOM 2199 C CA . LEU B 1 139 ? 1.385 -1.032 -7.062 1 98.88 139 LEU B CA 1
ATOM 2200 C C . LEU B 1 139 ? 1.35 -2.293 -6.203 1 98.88 139 LEU B C 1
ATOM 2202 O O . LEU B 1 139 ? 0.344 -3.006 -6.18 1 98.88 139 LEU B O 1
ATOM 2206 N N . ASP B 1 140 ? 2.428 -2.6 -5.539 1 98.62 140 ASP B N 1
ATOM 2207 C CA . ASP B 1 140 ? 2.48 -3.768 -4.664 1 98.62 140 ASP B CA 1
ATOM 2208 C C . ASP B 1 140 ? 3.254 -3.459 -3.383 1 98.62 140 ASP B C 1
ATOM 2210 O O . ASP B 1 140 ? 4.418 -3.051 -3.438 1 98.62 140 ASP B O 1
ATOM 2214 N N . LEU B 1 141 ? 2.645 -3.582 -2.305 1 98.62 141 LEU B N 1
ATOM 2215 C CA . LEU B 1 141 ? 3.26 -3.449 -0.989 1 98.62 141 LEU B CA 1
ATOM 2216 C C . LEU B 1 141 ? 3.336 -4.797 -0.285 1 98.62 141 LEU B C 1
ATOM 2218 O O . LEU B 1 141 ? 2.307 -5.434 -0.036 1 98.62 141 LEU B O 1
ATOM 2222 N N . LEU B 1 142 ? 4.578 -5.246 -0.05 1 97.69 142 LEU B N 1
ATOM 2223 C CA . LEU B 1 142 ? 4.832 -6.469 0.7 1 97.69 142 LEU B CA 1
ATOM 2224 C C . LEU B 1 142 ? 5.109 -6.16 2.168 1 97.69 142 LEU B C 1
ATOM 2226 O O . LEU B 1 142 ? 6.164 -5.617 2.502 1 97.69 142 LEU B O 1
ATOM 2230 N N . MET B 1 143 ? 4.172 -6.48 3.027 1 96.5 143 MET B N 1
ATOM 2231 C CA . MET B 1 143 ? 4.301 -6.199 4.453 1 96.5 143 MET B CA 1
ATOM 2232 C C . MET B 1 143 ? 4.691 -7.457 5.223 1 96.5 143 MET B C 1
ATOM 2234 O O . MET B 1 143 ? 3.986 -8.461 5.168 1 96.5 143 MET B O 1
ATOM 2238 N N . SER B 1 144 ? 5.844 -7.363 5.871 1 92.75 144 SER B N 1
ATOM 2239 C CA . SER B 1 144 ? 6.273 -8.469 6.723 1 92.75 144 SER B CA 1
ATOM 2240 C C . SER B 1 144 ? 5.828 -8.258 8.164 1 92.75 144 SER B C 1
ATOM 2242 O O . SER B 1 144 ? 6.305 -7.348 8.844 1 92.75 144 SER B O 1
ATOM 2244 N N . ASN B 1 145 ? 4.738 -9.008 8.602 1 77.12 145 ASN B N 1
ATOM 2245 C CA . ASN B 1 145 ? 4.234 -8.875 9.969 1 77.12 145 ASN B CA 1
ATOM 2246 C C . ASN B 1 145 ? 5.086 -9.672 10.953 1 77.12 145 ASN B C 1
ATOM 2248 O O . ASN B 1 145 ? 5.711 -10.664 10.578 1 77.12 145 ASN B O 1
ATOM 2252 N N . ALA B 1 146 ? 5.5 -8.961 12.078 1 56.31 146 ALA B N 1
ATOM 2253 C CA . ALA B 1 146 ? 6.148 -9.719 13.141 1 56.31 146 ALA B CA 1
ATOM 2254 C C . ALA B 1 146 ? 5.188 -10.727 13.766 1 56.31 146 ALA B C 1
ATOM 2256 O O . ALA B 1 146 ? 3.969 -10.547 13.711 1 56.31 146 ALA B O 1
#

Secondary structure (DSSP, 8-state):
-EEEEEEE-TTS-EEEEEEEE--SSEEEEEE-HHHHHHHHHTS-GGGB-GGG-PPTT-EEEEEEEEPTTTTSS----BTTB-TT--BB-SSEEEEEEEESEEEEE-SS-EEEEETT-EEEEES--BEEE--SSS-EEEEEEEE---/-EEEEEEE-TTS-EEEEEEEE--SSEEEEEE-HHHHHHHHHTS-GGGB-GGG-PPTT-EEEEEEEEPTTTTSS----BTTB-TT--BB-SSEEEEEEEESEEEEE-SS-EEEEETT-EEEEES--BEEE--SSS-EEEEEEEE---

Radius of gyration: 18.95 Å; Cα contacts (8 Å, |Δi|>4): 829; chains: 2; bounding box: 34×54×50 Å

Foldseek 3Di:
DWEWEWAADPVRWIDTPDIDDDDLDDDRDDDDCVVLVVRLVPDDPQLAPPVQEDPAQDKDKDKDKDAAFPLVAFDDDDRNAHRSGWHWHSWWKKKAWQAAWKWKDTRVDIDIDGHSYIYIYRRGTIHMGHNDNGMTIMIMMTGRHD/DWEWEWAADPVRWIDTPDIDDDDLDDDRDDDDCVVLVVRLVPDDPQLAPPVQEDPAQDKDKDKDKDAAFPLVDFDDDDRNAHRSGWHWHSWWKKKAWQAAWKWKDTRVDIDIDGHSYIYIYRRGTIHMGHNDNGMTIMIMMTGRYD

Organism: Pseudonocardia thermophila (NCBI:txid1848)

Nearest PDB structures (foldseek):
  9bwf-assembly1_A  TM=8.570E-01  e=1.456E-03  metagenome
  4la3-assembly2_B  TM=8.655E-01  e=1.725E-03  Ruegeria lacuscaerulensis ITI-1157
  3rns-assembly1_A  TM=8.221E-01  e=8.762E-04  Leptotrichia buccalis C-1013-b
  1y9q-assembly1_A-2  TM=7.879E-01  e=1.301E-03  Vibrio cholerae
  4axo-assembly1_A  TM=7.726E-01  e=1.229E-03  Clostridioides difficile 630

pLDDT: mean 94.03, std 6.89, range [54.44, 98.94]

InterPro domains:
  IPR011051 RmlC-like cupin domain superfamily [SSF51182] (50-141)
  IPR013096 Cupin 2, conserved barrel [PF07883] (83-141)
  IPR014710 RmlC-like jelly roll fold [G3DSA:2.60.120.10] (28-146)

Solvent-accessible surface area (backbone atoms only — not comparable to full-atom values): 14447 Å² total; per-residue (Å²): 58,46,39,36,36,33,32,55,47,99,86,70,43,12,34,77,69,42,78,46,82,46,71,79,56,41,83,74,47,74,46,47,42,78,77,46,41,62,45,39,67,67,53,56,76,85,46,38,22,61,94,76,47,45,54,72,30,11,24,37,32,31,33,44,72,43,50,50,43,32,57,72,51,80,52,83,62,48,84,28,25,42,41,66,49,37,30,26,40,67,26,45,32,47,34,39,30,67,36,44,52,37,36,43,37,36,72,74,39,73,44,81,44,38,52,64,29,35,38,37,37,36,33,33,44,30,23,64,29,16,88,44,90,55,60,22,33,29,39,38,35,36,33,13,58,106,58,45,39,36,34,33,30,55,49,100,85,70,42,12,34,76,71,43,76,46,81,46,71,79,55,40,82,74,47,75,47,50,42,79,76,46,41,63,45,40,66,66,54,56,78,83,46,37,21,59,95,76,46,46,55,73,28,11,25,37,32,31,33,44,70,43,50,51,43,32,55,73,53,80,49,84,63,46,85,29,26,42,43,66,49,36,31,26,39,67,24,45,32,47,34,39,29,67,36,45,51,36,36,42,37,35,71,74,38,74,45,80,46,37,52,64,30,35,36,36,38,38,33,31,44,31,24,64,29,16,87,43,90,54,61,20,32,29,38,38,35,37,34,13,56,107